Protein AF-A0A9W8B1N7-F1 (afdb_monomer)

Structure (mmCIF, N/CA/C/O backbone):
data_AF-A0A9W8B1N7-F1
#
_entry.id   AF-A0A9W8B1N7-F1
#
loop_
_atom_site.group_PDB
_atom_site.id
_atom_site.type_symbol
_atom_site.label_atom_id
_atom_site.label_alt_id
_atom_site.label_comp_id
_atom_site.label_asym_id
_atom_site.label_entity_id
_atom_site.label_seq_id
_atom_site.pdbx_PDB_ins_code
_atom_site.Cartn_x
_atom_site.Cartn_y
_atom_site.Cartn_z
_atom_site.occupancy
_atom_site.B_iso_or_equiv
_atom_site.auth_seq_id
_atom_site.auth_comp_id
_atom_site.auth_asym_id
_atom_site.auth_atom_id
_atom_site.pdbx_PDB_model_num
ATOM 1 N N . MET A 1 1 ? 26.914 -58.097 -14.574 1.00 41.47 1 MET A N 1
ATOM 2 C CA . MET A 1 1 ? 27.959 -57.962 -13.537 1.00 41.47 1 MET A CA 1
ATOM 3 C C . MET A 1 1 ? 27.310 -57.382 -12.290 1.00 41.47 1 MET A C 1
ATOM 5 O O . MET A 1 1 ? 26.637 -56.369 -12.394 1.00 41.47 1 MET A O 1
ATOM 9 N N . ARG A 1 2 ? 27.396 -58.111 -11.171 1.00 38.62 2 ARG A N 1
ATOM 10 C CA . ARG A 1 2 ? 26.801 -57.810 -9.857 1.00 38.62 2 ARG A CA 1
ATOM 11 C C . ARG A 1 2 ? 27.872 -57.211 -8.932 1.00 38.62 2 ARG A C 1
ATOM 13 O O . ARG A 1 2 ? 28.994 -57.695 -8.974 1.00 38.62 2 ARG A O 1
ATOM 20 N N . TYR A 1 3 ? 27.484 -56.282 -8.060 1.00 36.19 3 TYR A N 1
ATOM 21 C CA . TYR A 1 3 ? 28.142 -55.906 -6.790 1.00 36.19 3 TYR A CA 1
ATOM 22 C C . TYR A 1 3 ? 26.995 -55.398 -5.882 1.00 36.19 3 TYR A C 1
ATOM 24 O O . TYR A 1 3 ? 26.368 -54.410 -6.245 1.00 36.19 3 TYR A O 1
ATOM 32 N N . LEU A 1 4 ? 26.409 -56.141 -4.923 1.00 34.25 4 LEU A N 1
ATOM 33 C CA . LEU A 1 4 ? 26.870 -56.584 -3.582 1.00 34.25 4 LEU A CA 1
ATOM 34 C C . LEU A 1 4 ? 27.571 -55.462 -2.784 1.00 34.25 4 LEU A C 1
ATOM 36 O O . LEU A 1 4 ? 28.695 -55.110 -3.110 1.00 34.25 4 LEU A O 1
ATOM 40 N N . GLN A 1 5 ? 26.826 -54.704 -1.960 1.00 44.28 5 GLN A N 1
ATOM 41 C CA . GLN A 1 5 ? 26.650 -54.812 -0.485 1.00 44.28 5 GLN A CA 1
ATOM 42 C C . GLN A 1 5 ? 27.950 -54.777 0.349 1.00 44.28 5 GLN A C 1
ATOM 44 O O . GLN A 1 5 ? 28.787 -55.650 0.168 1.00 44.28 5 GLN A O 1
ATOM 49 N N . LEU A 1 6 ? 28.059 -53.859 1.330 1.00 33.78 6 LEU A N 1
ATOM 50 C CA . LEU A 1 6 ? 27.930 -54.133 2.784 1.00 33.78 6 LEU A CA 1
ATOM 51 C C . LEU A 1 6 ? 28.427 -52.961 3.689 1.00 33.78 6 LEU A C 1
ATOM 53 O O . LEU A 1 6 ? 29.556 -52.512 3.559 1.00 33.78 6 LEU A O 1
ATOM 57 N N . PHE A 1 7 ? 27.559 -52.589 4.648 1.00 32.94 7 PHE A N 1
ATOM 58 C CA . PHE A 1 7 ? 27.755 -52.249 6.079 1.00 32.94 7 PHE A CA 1
ATOM 59 C C . PHE A 1 7 ? 28.627 -51.076 6.572 1.00 32.94 7 PHE A C 1
ATOM 61 O O . PHE A 1 7 ? 29.786 -50.912 6.220 1.00 32.94 7 PHE A O 1
ATOM 68 N N . GLY A 1 8 ? 28.072 -50.377 7.574 1.00 31.91 8 GLY A N 1
ATOM 69 C CA . GLY A 1 8 ? 28.813 -49.515 8.495 1.00 31.91 8 GLY A CA 1
ATOM 70 C C . GLY A 1 8 ? 27.919 -48.723 9.454 1.00 31.91 8 GLY A C 1
ATOM 71 O O . GLY A 1 8 ? 27.890 -47.501 9.384 1.00 31.91 8 GLY A O 1
ATOM 72 N N . ALA A 1 9 ? 27.169 -49.403 10.327 1.00 37.09 9 ALA A N 1
ATOM 73 C CA . ALA A 1 9 ? 26.511 -48.774 11.474 1.00 37.09 9 ALA A CA 1
ATOM 74 C C . ALA A 1 9 ? 27.540 -48.532 12.592 1.00 37.09 9 ALA A C 1
ATOM 76 O O . ALA A 1 9 ? 28.241 -49.466 12.981 1.00 37.09 9 ALA A O 1
ATOM 77 N N . LEU A 1 10 ? 27.600 -47.312 13.136 1.00 38.91 10 LEU A N 1
ATOM 78 C CA . LEU A 1 10 ? 28.314 -47.014 14.378 1.00 38.91 10 LEU A CA 1
ATOM 79 C C . LEU A 1 10 ? 27.395 -46.256 15.343 1.00 38.91 10 LEU A C 1
ATOM 81 O O . LEU A 1 10 ? 26.806 -45.233 15.000 1.00 38.91 10 LEU A O 1
ATOM 85 N N . LEU A 1 11 ? 27.276 -46.810 16.548 1.00 33.72 11 LEU A N 1
ATOM 86 C CA . LEU A 1 11 ? 26.560 -46.274 17.700 1.00 33.72 11 LEU A CA 1
ATOM 87 C C . LEU A 1 11 ? 27.444 -45.286 18.488 1.00 33.72 11 LEU A C 1
ATOM 89 O O . LEU A 1 11 ? 28.612 -45.568 18.730 1.00 33.72 11 LEU A O 1
ATOM 93 N N . LEU A 1 12 ? 26.813 -44.162 18.858 1.00 35.31 12 LEU A N 1
ATOM 94 C CA . LEU A 1 12 ? 26.965 -43.205 19.982 1.00 35.31 12 LEU A CA 1
ATOM 95 C C . LEU A 1 12 ? 28.182 -43.293 20.940 1.00 35.31 12 LEU A C 1
ATOM 97 O O . LEU A 1 12 ? 28.604 -44.373 21.347 1.00 35.31 12 LEU A O 1
ATOM 101 N N . PRO A 1 13 ? 28.587 -42.130 21.498 1.00 43.59 13 PRO A N 1
ATOM 102 C CA . PRO A 1 13 ? 28.093 -41.834 22.849 1.00 43.59 13 PRO A CA 1
ATOM 103 C C . PRO A 1 13 ? 27.478 -40.434 23.012 1.00 43.59 13 PRO A C 1
ATOM 105 O O . PRO A 1 13 ? 27.886 -39.454 22.394 1.00 43.59 13 PRO A O 1
ATOM 108 N N . ALA A 1 14 ? 26.492 -40.369 23.907 1.00 43.94 14 ALA A N 1
ATOM 109 C CA . ALA A 1 14 ? 25.891 -39.152 24.430 1.00 43.94 14 ALA A CA 1
ATOM 110 C C . ALA A 1 14 ? 26.833 -38.445 25.418 1.00 43.94 14 ALA A C 1
ATOM 112 O O . ALA A 1 14 ? 27.352 -39.086 26.332 1.00 43.94 14 ALA A O 1
ATOM 113 N N . ILE A 1 15 ? 26.979 -37.120 25.292 1.00 39.44 15 ILE A N 1
ATOM 114 C CA . ILE A 1 15 ? 27.548 -36.246 26.329 1.00 39.44 15 ILE A CA 1
ATOM 115 C C . ILE A 1 15 ? 26.720 -34.951 26.417 1.00 39.44 15 ILE A C 1
ATOM 117 O O . ILE A 1 15 ? 26.756 -34.098 25.539 1.00 39.44 15 ILE A O 1
ATOM 121 N N . HIS A 1 16 ? 25.915 -34.898 27.479 1.00 32.97 16 HIS A N 1
ATOM 122 C CA . HIS A 1 16 ? 25.703 -33.814 28.444 1.00 32.97 16 HIS A CA 1
ATOM 123 C C . HIS A 1 16 ? 25.941 -32.335 28.062 1.00 32.97 16 HIS A C 1
ATOM 125 O O . HIS A 1 16 ? 27.065 -31.886 27.873 1.00 32.97 16 HIS A O 1
ATOM 131 N N . SER A 1 17 ? 24.832 -31.586 28.171 1.00 42.22 17 SER A N 1
ATOM 132 C CA . SER A 1 17 ? 24.647 -30.312 28.897 1.00 42.22 17 SER A CA 1
ATOM 133 C C . SER A 1 17 ? 25.603 -29.140 28.640 1.00 42.22 17 SER A C 1
ATOM 135 O O . SER A 1 17 ? 26.744 -29.135 29.092 1.00 42.22 17 SER A O 1
ATOM 137 N N . GLY A 1 18 ? 25.044 -28.053 28.099 1.00 34.56 18 GLY A N 1
ATOM 138 C CA . GLY A 1 18 ? 25.662 -26.730 28.134 1.00 34.56 18 GLY A CA 1
ATOM 139 C C . GLY A 1 18 ? 24.759 -25.639 27.561 1.00 34.56 18 GLY A C 1
ATOM 140 O O . GLY A 1 18 ? 24.723 -25.443 26.357 1.00 34.56 18 GLY A O 1
ATOM 141 N N . SER A 1 19 ? 24.057 -24.946 28.457 1.00 38.56 19 SER A N 1
ATOM 142 C CA . SER A 1 19 ? 23.576 -23.559 28.359 1.00 38.56 19 SER A CA 1
ATOM 143 C C . SER A 1 19 ? 22.769 -23.120 27.130 1.00 38.56 19 SER A C 1
ATOM 145 O O . SER A 1 19 ? 23.296 -22.743 26.087 1.00 38.56 19 SER A O 1
ATOM 147 N N . ALA A 1 20 ? 21.457 -23.004 27.351 1.00 40.97 20 ALA A N 1
ATOM 148 C CA . ALA A 1 20 ? 20.584 -22.128 26.587 1.00 40.97 20 ALA A CA 1
ATOM 149 C C . ALA A 1 20 ? 21.108 -20.682 26.645 1.00 40.97 20 ALA A C 1
ATOM 151 O O . ALA A 1 20 ? 21.085 -20.038 27.693 1.00 40.97 20 ALA A O 1
ATOM 152 N N . VAL A 1 21 ? 21.567 -20.168 25.506 1.00 39.66 21 VAL A N 1
ATOM 153 C CA . VAL A 1 21 ? 21.760 -18.734 25.298 1.00 39.66 21 VAL A CA 1
ATOM 154 C C . VAL A 1 21 ? 20.409 -18.172 24.868 1.00 39.66 21 VAL A C 1
ATOM 156 O O . VAL A 1 21 ? 20.031 -18.232 23.701 1.00 39.66 21 VAL A O 1
ATOM 159 N N . THR A 1 22 ? 19.653 -17.644 25.828 1.00 45.78 22 THR A N 1
ATOM 160 C CA . THR A 1 22 ? 18.532 -16.739 25.557 1.00 45.78 22 THR A CA 1
ATOM 161 C C . THR A 1 22 ? 19.094 -15.436 24.994 1.00 45.78 22 THR A C 1
ATOM 163 O O . THR A 1 22 ? 19.389 -14.499 25.736 1.00 45.78 22 THR A O 1
ATOM 166 N N . ALA A 1 23 ? 19.280 -15.381 23.676 1.00 38.84 23 ALA A N 1
ATOM 167 C CA . ALA A 1 23 ? 19.506 -14.130 22.973 1.00 38.84 23 ALA A CA 1
ATOM 168 C C . ALA A 1 23 ? 18.154 -13.422 22.834 1.00 38.84 23 ALA A C 1
ATOM 170 O O . ALA A 1 23 ? 17.318 -13.784 22.013 1.00 38.84 23 ALA A O 1
ATOM 171 N N . ASN A 1 24 ? 17.939 -12.442 23.704 1.00 45.78 24 ASN A N 1
ATOM 172 C CA . ASN A 1 24 ? 16.878 -11.454 23.618 1.00 45.78 24 ASN A CA 1
ATOM 173 C C . ASN A 1 24 ? 17.380 -10.306 22.724 1.00 45.78 24 ASN A C 1
ATOM 175 O O . ASN A 1 24 ? 18.213 -9.526 23.198 1.00 45.78 24 ASN A O 1
ATOM 179 N N . PRO A 1 25 ? 16.935 -10.152 21.462 1.00 44.34 25 PRO A N 1
ATOM 180 C CA . PRO A 1 25 ? 17.207 -8.934 20.725 1.00 44.34 25 PRO A CA 1
ATOM 181 C C . PRO A 1 25 ? 16.176 -7.891 21.159 1.00 44.34 25 PRO A C 1
ATOM 183 O O . PRO A 1 25 ? 15.186 -7.629 20.479 1.00 44.34 25 PRO A O 1
ATOM 186 N N . LYS A 1 26 ? 16.418 -7.269 22.317 1.00 41.88 26 LYS A N 1
ATOM 187 C CA . LYS A 1 26 ? 15.769 -6.009 22.675 1.00 41.88 26 LYS A CA 1
ATOM 188 C C . LYS A 1 26 ? 16.417 -4.915 21.826 1.00 41.88 26 LYS A C 1
ATOM 190 O O . LYS A 1 26 ? 17.324 -4.219 22.274 1.00 41.88 26 LYS A O 1
ATOM 195 N N . ALA A 1 27 ? 15.990 -4.822 20.568 1.00 41.41 27 ALA A N 1
ATOM 196 C CA . ALA A 1 27 ? 16.244 -3.653 19.745 1.00 41.41 27 ALA A CA 1
ATOM 197 C C . ALA A 1 27 ? 15.626 -2.441 20.454 1.00 41.41 27 ALA A C 1
ATOM 199 O O . ALA A 1 27 ? 14.484 -2.489 20.920 1.00 41.41 27 ALA A O 1
ATOM 200 N N . ALA A 1 28 ? 16.426 -1.391 20.601 1.00 39.81 28 ALA A N 1
ATOM 201 C CA . ALA A 1 28 ? 16.053 -0.154 21.259 1.00 39.81 28 ALA A CA 1
ATOM 202 C C . ALA A 1 28 ? 14.839 0.469 20.551 1.00 39.81 28 ALA A C 1
ATOM 204 O O . ALA A 1 28 ? 14.961 1.049 19.476 1.00 39.81 28 ALA A O 1
ATOM 205 N N . ARG A 1 29 ? 13.656 0.320 21.157 1.00 46.44 29 ARG A N 1
ATOM 206 C CA . ARG A 1 29 ? 12.450 1.054 20.778 1.00 46.44 29 ARG A CA 1
ATOM 207 C C . ARG A 1 29 ? 12.576 2.476 21.301 1.00 46.44 29 ARG A C 1
ATOM 209 O O . ARG A 1 29 ? 12.681 2.696 22.508 1.00 46.44 29 ARG A O 1
ATOM 216 N N . ASN A 1 30 ? 12.545 3.435 20.389 1.00 45.50 30 ASN A N 1
ATOM 217 C CA . ASN A 1 30 ? 12.414 4.838 20.730 1.00 45.50 30 ASN A CA 1
ATOM 218 C C . ASN A 1 30 ? 11.019 5.078 21.338 1.00 45.50 30 ASN A C 1
ATOM 220 O O . ASN A 1 30 ? 10.013 5.031 20.642 1.00 45.50 30 ASN A O 1
ATOM 224 N N . GLY A 1 31 ? 10.969 5.329 22.648 1.00 41.00 31 GLY A N 1
ATOM 225 C CA . GLY A 1 31 ? 10.110 6.373 23.212 1.00 41.00 31 GLY A CA 1
ATOM 226 C C . GLY A 1 31 ? 8.606 6.140 23.396 1.00 41.00 31 GLY A C 1
ATOM 227 O O . GLY A 1 31 ? 7.909 7.136 23.556 1.00 41.00 31 GLY A O 1
ATOM 228 N N . PHE A 1 32 ? 8.090 4.908 23.452 1.00 48.34 32 PHE A N 1
ATOM 229 C CA . PHE A 1 32 ? 6.737 4.667 23.984 1.00 48.34 32 PHE A CA 1
ATOM 230 C C . PHE A 1 32 ? 6.819 3.810 25.255 1.00 48.34 32 PHE A C 1
ATOM 232 O O . PHE A 1 32 ? 7.490 2.776 25.228 1.00 48.34 32 PHE A O 1
ATOM 239 N N . PRO A 1 33 ? 6.216 4.224 26.386 1.00 48.53 33 PRO A N 1
ATOM 240 C CA . PRO A 1 33 ? 6.266 3.436 27.611 1.00 48.53 33 PRO A CA 1
ATOM 241 C C . PRO A 1 33 ? 5.619 2.061 27.383 1.00 48.53 33 PRO A C 1
ATOM 243 O O . PRO A 1 33 ? 4.495 1.957 26.907 1.00 48.53 33 PRO A O 1
ATOM 246 N N . ASP A 1 34 ? 6.334 0.992 27.746 1.00 50.94 34 ASP A N 1
ATOM 247 C CA . ASP A 1 34 ? 5.831 -0.390 27.776 1.00 50.94 34 ASP A CA 1
ATOM 248 C C . ASP A 1 34 ? 4.901 -0.610 28.995 1.00 50.94 34 ASP A C 1
ATOM 250 O O . ASP A 1 34 ? 5.027 -1.588 29.735 1.00 50.94 34 ASP A O 1
ATOM 254 N N . ASN A 1 35 ? 3.978 0.313 29.277 1.00 49.47 35 ASN A N 1
ATOM 255 C CA . ASN A 1 35 ? 2.974 0.105 30.314 1.00 49.47 35 ASN A CA 1
ATOM 256 C C . ASN A 1 35 ? 1.872 -0.807 29.760 1.00 49.47 35 ASN A C 1
ATOM 258 O O . ASN A 1 35 ? 0.926 -0.365 29.121 1.00 49.47 35 ASN A O 1
ATOM 262 N N . ALA A 1 36 ? 2.006 -2.105 30.045 1.00 50.22 36 ALA A N 1
ATOM 263 C CA . ALA A 1 36 ? 1.094 -3.204 29.709 1.00 50.22 36 ALA A CA 1
ATOM 264 C C . ALA A 1 36 ? -0.325 -3.099 30.317 1.00 50.22 36 ALA A C 1
ATOM 266 O O . ALA A 1 36 ? -1.020 -4.103 30.450 1.00 50.22 36 ALA A O 1
ATOM 267 N N . ASN A 1 37 ? -0.771 -1.899 30.682 1.00 52.81 37 ASN A N 1
ATOM 268 C CA . ASN A 1 37 ? -2.148 -1.628 31.052 1.00 52.81 37 ASN A CA 1
ATOM 269 C C . ASN A 1 37 ? -2.829 -1.056 29.803 1.00 52.81 37 ASN A C 1
ATOM 271 O O . ASN A 1 37 ? -2.821 0.155 29.593 1.00 52.81 37 ASN A O 1
ATOM 275 N N . SER A 1 38 ? -3.306 -1.943 28.922 1.00 55.38 38 SER A N 1
ATOM 276 C CA . SER A 1 38 ? -3.922 -1.587 27.639 1.00 55.38 38 SER A CA 1
ATOM 277 C C . SER A 1 38 ? -5.292 -0.947 27.861 1.00 55.38 38 SER A C 1
ATOM 279 O O . SER A 1 38 ? -6.338 -1.553 27.641 1.00 55.38 38 SER A O 1
ATOM 281 N N . THR A 1 39 ? -5.302 0.287 28.344 1.00 73.88 39 THR A N 1
ATOM 282 C CA . THR A 1 39 ? -6.473 1.137 28.184 1.00 73.88 39 THR A CA 1
ATOM 283 C C . THR A 1 39 ? -6.652 1.375 26.697 1.00 73.88 39 THR A C 1
ATOM 285 O O . THR A 1 39 ? -5.727 1.829 26.025 1.00 73.88 39 THR A O 1
ATOM 288 N N . GLU A 1 40 ? -7.822 1.012 26.192 1.00 77.81 40 GLU A N 1
ATOM 289 C CA . GLU A 1 40 ? -8.285 1.389 24.867 1.00 77.81 40 GLU A CA 1
ATOM 290 C C . GLU A 1 40 ? -8.101 2.901 24.689 1.00 77.81 40 GLU A C 1
ATOM 292 O O . GLU A 1 40 ? -8.502 3.694 25.547 1.00 77.81 40 GLU A O 1
ATOM 297 N N . VAL A 1 41 ? -7.412 3.298 23.619 1.00 87.12 41 VAL A N 1
ATOM 298 C CA . VAL A 1 41 ? -7.146 4.709 23.320 1.00 87.12 41 VAL A CA 1
ATOM 299 C C . VAL A 1 41 ? -7.850 5.045 22.023 1.00 87.12 41 VAL A C 1
ATOM 301 O O . VAL A 1 41 ? -7.484 4.548 20.961 1.00 87.12 41 VAL A O 1
ATOM 304 N N . THR A 1 42 ? -8.846 5.917 22.100 1.00 88.50 42 THR A N 1
ATOM 305 C CA . THR A 1 42 ? -9.479 6.481 20.912 1.00 88.50 42 THR A CA 1
ATOM 306 C C . THR A 1 42 ? -8.612 7.609 20.357 1.00 88.50 42 THR A C 1
ATOM 308 O O . THR A 1 42 ? -8.344 8.590 21.052 1.00 88.50 42 THR A O 1
ATOM 311 N N . VAL A 1 43 ? -8.203 7.496 19.095 1.00 85.94 43 VAL A N 1
ATOM 312 C CA . VAL A 1 43 ? -7.544 8.571 18.345 1.00 85.94 43 VAL A CA 1
ATOM 313 C C . VAL A 1 43 ? -8.592 9.262 17.470 1.00 85.94 43 VAL A C 1
ATOM 315 O O . VAL A 1 43 ? -9.061 8.663 16.496 1.00 85.94 43 VAL A O 1
ATOM 318 N N . PRO A 1 44 ? -9.007 10.496 17.807 1.00 82.06 44 PRO A N 1
ATOM 319 C CA . PRO A 1 44 ? -9.982 11.230 17.013 1.00 82.06 44 PRO A CA 1
ATOM 320 C C . PRO A 1 44 ? -9.337 11.842 15.761 1.00 82.06 44 PRO A C 1
ATOM 322 O O . PRO A 1 44 ? -8.176 12.242 15.792 1.00 82.06 44 PRO A O 1
ATOM 325 N N . SER A 1 45 ? -10.137 12.028 14.704 1.00 88.38 45 SER A N 1
ATOM 326 C CA . SER A 1 45 ? -9.813 12.922 13.575 1.00 88.38 45 SER A CA 1
ATOM 327 C C . SER A 1 45 ? -8.569 12.505 12.766 1.00 88.38 45 SER A C 1
ATOM 329 O O . SER A 1 45 ? -7.651 13.293 12.535 1.00 88.38 45 SER A O 1
ATOM 331 N N . LEU A 1 46 ? -8.545 11.250 12.315 1.00 93.69 46 LEU A N 1
ATOM 332 C CA . LEU A 1 46 ? -7.564 10.754 11.347 1.00 93.69 46 LEU A CA 1
ATOM 333 C C . LEU A 1 46 ? -8.058 10.982 9.915 1.00 93.69 46 LEU A C 1
ATOM 335 O O . LEU A 1 46 ? -9.237 10.804 9.636 1.00 93.69 46 LEU A O 1
ATOM 339 N N . THR A 1 47 ? -7.168 11.306 8.987 1.00 93.31 47 THR A N 1
ATOM 340 C CA . THR A 1 47 ? -7.456 11.296 7.549 1.00 93.31 47 THR A CA 1
ATOM 341 C C . THR A 1 47 ? -7.172 9.902 7.007 1.00 93.31 47 THR A C 1
ATOM 343 O O . THR A 1 47 ? -6.041 9.428 7.118 1.00 93.31 47 THR A O 1
ATOM 346 N N . LEU A 1 48 ? -8.175 9.248 6.414 1.00 93.50 48 LEU A N 1
ATOM 347 C CA . LEU A 1 48 ? -7.968 7.976 5.723 1.00 93.50 48 LEU A CA 1
ATOM 348 C C . LEU A 1 48 ? -7.375 8.225 4.330 1.00 93.50 48 LEU A C 1
ATOM 350 O O . LEU A 1 48 ? -7.980 8.895 3.497 1.00 93.50 48 LEU A O 1
ATOM 354 N N . GLY A 1 49 ? -6.190 7.676 4.096 1.00 93.44 49 GLY A N 1
ATOM 355 C CA . GLY A 1 49 ? -5.568 7.529 2.788 1.00 93.44 49 GLY A CA 1
ATOM 356 C C . GLY A 1 49 ? -5.409 6.056 2.420 1.00 93.44 49 GLY A C 1
ATOM 357 O O . GLY A 1 49 ? -5.764 5.157 3.186 1.00 93.44 49 GLY A O 1
ATOM 358 N N . TYR A 1 50 ? -4.831 5.807 1.248 1.00 93.56 50 TYR A N 1
ATOM 359 C CA . TYR A 1 50 ? -4.679 4.462 0.703 1.00 93.56 50 TYR A CA 1
ATOM 360 C C . TYR A 1 50 ? -3.288 4.266 0.108 1.00 93.56 50 TYR A C 1
ATOM 362 O O . TYR A 1 50 ? -2.666 5.211 -0.371 1.00 93.56 50 TYR A O 1
ATOM 370 N N . THR A 1 51 ? -2.823 3.022 0.128 1.00 94.56 51 THR A N 1
ATOM 371 C CA . THR A 1 51 ? -1.621 2.555 -0.571 1.00 94.56 51 THR A CA 1
ATOM 372 C C . THR A 1 51 ? -1.965 1.288 -1.351 1.00 94.56 51 THR A C 1
ATOM 374 O O . THR A 1 51 ? -2.856 0.524 -0.971 1.00 94.56 51 THR A O 1
ATOM 377 N N . TRP A 1 52 ? -1.290 1.069 -2.476 1.00 95.88 52 TRP A N 1
ATOM 378 C CA . TRP A 1 52 ? -1.527 -0.063 -3.365 1.00 95.88 52 TRP A CA 1
ATOM 379 C C . TRP A 1 52 ? -0.238 -0.476 -4.074 1.00 95.88 52 TRP A C 1
ATOM 381 O O . TRP A 1 52 ? 0.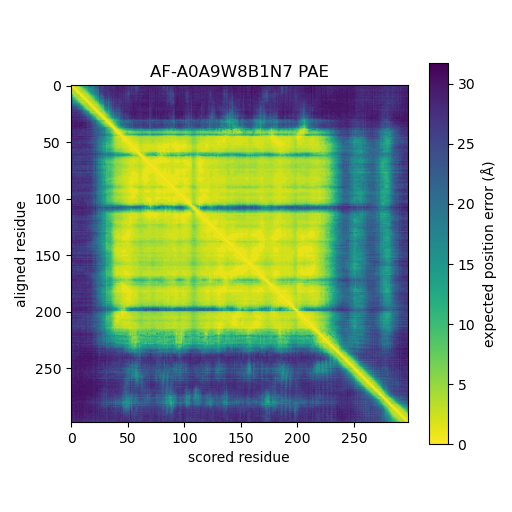773 0.225 -4.057 1.00 95.88 52 TRP A O 1
ATOM 391 N N . THR A 1 53 ? -0.270 -1.641 -4.709 1.00 96.56 53 THR A N 1
ATOM 392 C CA . THR A 1 53 ? 0.796 -2.099 -5.593 1.00 96.56 53 THR A CA 1
ATOM 393 C C . THR A 1 53 ? 0.517 -1.638 -7.016 1.00 96.56 53 THR A C 1
ATOM 395 O O . THR A 1 53 ? -0.548 -1.903 -7.573 1.00 96.56 53 THR A O 1
ATOM 398 N N . VAL A 1 54 ? 1.491 -0.957 -7.609 1.00 96.56 54 VAL A N 1
ATOM 399 C CA . VAL A 1 54 ? 1.468 -0.536 -9.013 1.00 96.56 54 VAL A CA 1
ATOM 400 C C . VAL A 1 54 ? 1.909 -1.696 -9.900 1.00 96.56 54 VAL A C 1
ATOM 402 O O . VAL A 1 54 ? 2.882 -2.371 -9.587 1.00 96.56 54 VAL A O 1
ATOM 405 N N . ILE A 1 55 ? 1.211 -1.960 -11.003 1.00 95.75 55 ILE A N 1
ATOM 406 C CA . ILE A 1 55 ? 1.465 -3.137 -11.849 1.00 95.75 55 ILE A CA 1
ATOM 407 C C . ILE A 1 55 ? 2.143 -2.690 -13.143 1.00 95.75 55 ILE A C 1
ATOM 409 O O . ILE A 1 55 ? 1.586 -1.889 -13.888 1.00 95.75 55 ILE A O 1
ATOM 413 N N . GLN A 1 56 ? 3.345 -3.208 -13.416 1.00 95.50 56 GLN A N 1
ATOM 414 C CA . GLN A 1 56 ? 4.164 -2.782 -14.556 1.00 95.50 56 GLN A CA 1
ATOM 415 C C . GLN A 1 56 ? 3.479 -3.037 -15.903 1.00 95.50 56 GLN A C 1
ATOM 417 O O . GLN A 1 56 ? 3.606 -2.211 -16.807 1.00 95.50 56 GLN A O 1
ATOM 422 N N . ALA A 1 57 ? 2.728 -4.133 -16.020 1.00 93.56 57 ALA A N 1
ATOM 423 C CA . ALA A 1 57 ? 2.045 -4.522 -17.251 1.00 93.56 57 ALA A CA 1
ATOM 424 C C . ALA A 1 57 ? 1.019 -3.486 -17.748 1.00 93.56 57 ALA A C 1
ATOM 426 O O . ALA A 1 57 ? 0.679 -3.493 -18.923 1.00 93.56 57 ALA A O 1
ATOM 427 N N . PHE A 1 58 ? 0.558 -2.565 -16.896 1.00 92.81 58 PHE A N 1
ATOM 428 C CA . PHE A 1 58 ? -0.400 -1.521 -17.283 1.00 92.81 58 PHE A CA 1
ATOM 429 C C . PHE A 1 58 ? 0.254 -0.271 -17.886 1.00 92.81 58 PHE A C 1
ATOM 431 O O . PHE A 1 58 ? -0.428 0.704 -18.189 1.00 92.81 58 PHE A O 1
ATOM 438 N N . TYR A 1 59 ? 1.577 -0.265 -18.064 1.00 93.31 59 TYR A N 1
ATOM 439 C CA . TYR A 1 59 ? 2.300 0.884 -18.598 1.00 93.31 59 TYR A CA 1
ATOM 440 C C . TYR A 1 59 ? 2.797 0.627 -20.016 1.00 93.31 59 TYR A C 1
ATOM 442 O O . TYR A 1 59 ? 3.510 -0.342 -20.278 1.00 93.31 59 TYR A O 1
ATOM 450 N N . ALA A 1 60 ? 2.494 1.564 -20.917 1.00 88.88 60 ALA A N 1
ATOM 451 C CA . ALA A 1 60 ? 2.859 1.466 -22.323 1.00 88.88 60 ALA A CA 1
ATOM 452 C C . ALA A 1 60 ? 4.380 1.271 -22.520 1.00 88.88 60 ALA A C 1
ATOM 454 O O . ALA A 1 60 ? 5.193 2.021 -21.963 1.00 88.88 60 ALA A O 1
ATOM 455 N N . PRO A 1 61 ? 4.807 0.318 -23.368 1.00 81.62 61 PRO A N 1
ATOM 456 C CA . PRO A 1 61 ? 6.218 -0.018 -23.524 1.00 81.62 61 PRO A CA 1
ATOM 457 C C . PRO A 1 61 ? 7.043 1.093 -24.191 1.00 81.62 61 PRO A C 1
ATOM 459 O O . PRO A 1 61 ? 8.258 1.106 -24.010 1.00 81.62 61 PRO A O 1
ATOM 462 N N . ASN A 1 62 ? 6.411 2.041 -24.887 1.00 82.38 62 ASN A N 1
ATOM 463 C CA . ASN A 1 62 ? 7.081 3.067 -25.696 1.00 82.38 62 ASN A CA 1
ATOM 464 C C . ASN A 1 62 ? 7.378 4.383 -24.951 1.00 82.38 62 ASN A C 1
ATOM 466 O O . ASN A 1 62 ? 7.707 5.381 -25.586 1.00 82.38 62 ASN A O 1
ATOM 470 N N . SER A 1 63 ? 7.249 4.415 -23.623 1.00 88.00 63 SER A N 1
ATOM 471 C CA . SER A 1 63 ? 7.605 5.592 -22.823 1.00 88.00 63 SER A CA 1
ATOM 472 C C . SER A 1 63 ? 9.087 5.607 -22.429 1.00 88.00 63 SER A C 1
ATOM 474 O O . SER A 1 63 ? 9.766 4.574 -22.474 1.00 88.00 63 SER A O 1
ATOM 476 N N . ASP A 1 64 ? 9.546 6.749 -21.907 1.00 93.31 64 ASP A N 1
ATOM 477 C CA . ASP A 1 64 ? 10.854 6.879 -21.261 1.00 93.31 64 ASP A CA 1
ATOM 478 C C . ASP A 1 64 ? 11.088 5.774 -20.229 1.00 93.31 64 ASP A C 1
ATOM 480 O O . ASP A 1 64 ? 10.167 5.356 -19.511 1.00 93.31 64 ASP A O 1
ATOM 484 N N . LYS A 1 65 ? 12.334 5.296 -20.175 1.00 95.88 65 LYS A N 1
ATOM 485 C CA . LYS A 1 65 ? 12.748 4.165 -19.346 1.00 95.88 65 LYS A CA 1
ATOM 486 C C . LYS A 1 65 ? 13.720 4.589 -18.258 1.00 95.88 65 LYS A C 1
ATOM 488 O O . LYS A 1 65 ? 14.604 5.413 -18.476 1.00 95.88 65 LYS A O 1
ATOM 493 N N . VAL A 1 66 ? 13.601 3.936 -17.113 1.00 96.31 66 VAL A N 1
ATOM 494 C CA . VAL A 1 66 ? 14.442 4.126 -15.929 1.00 96.31 66 VAL A CA 1
ATOM 495 C C . VAL A 1 66 ? 14.940 2.775 -15.426 1.00 96.31 66 VAL A C 1
ATOM 497 O O . VAL A 1 66 ? 14.329 1.732 -15.674 1.00 96.31 66 VAL A O 1
ATOM 500 N N . LYS A 1 67 ? 16.096 2.778 -14.757 1.00 97.00 67 LYS A N 1
ATOM 501 C CA . LYS A 1 67 ? 16.739 1.566 -14.234 1.00 97.00 67 LYS A CA 1
ATOM 502 C C . LYS A 1 67 ? 16.498 1.472 -12.737 1.00 97.00 67 LYS A C 1
ATOM 504 O O . LYS A 1 67 ? 17.042 2.279 -11.989 1.00 97.00 67 LYS A O 1
ATOM 509 N N . LEU A 1 68 ? 15.775 0.443 -12.311 1.00 97.25 68 LEU A N 1
ATOM 510 C CA . LEU A 1 68 ? 15.648 0.108 -10.899 1.00 97.25 68 LEU A CA 1
ATOM 511 C C . LEU A 1 68 ? 16.918 -0.613 -10.452 1.00 97.25 68 LEU A C 1
ATOM 513 O O . LEU A 1 68 ? 17.334 -1.589 -11.083 1.00 97.25 68 LEU A O 1
ATOM 517 N N . ARG A 1 69 ? 17.547 -0.135 -9.378 1.00 96.62 69 ARG A N 1
ATOM 518 C CA . ARG A 1 69 ? 18.778 -0.716 -8.831 1.00 96.62 69 ARG A CA 1
ATOM 519 C C . ARG A 1 69 ? 18.652 -1.026 -7.353 1.00 96.62 69 ARG A C 1
ATOM 521 O O . ARG A 1 69 ? 17.940 -0.330 -6.633 1.00 96.62 69 ARG A O 1
ATOM 528 N N . ASP A 1 70 ? 19.369 -2.045 -6.905 1.00 96.12 70 ASP A N 1
ATOM 529 C CA . ASP A 1 70 ? 19.471 -2.374 -5.486 1.00 96.12 70 ASP A CA 1
ATOM 530 C C . ASP A 1 70 ? 20.519 -1.505 -4.763 1.00 96.12 70 ASP A C 1
ATOM 532 O O . ASP A 1 70 ? 21.251 -0.732 -5.385 1.00 96.12 70 ASP A O 1
ATOM 536 N N . CYS A 1 71 ? 20.652 -1.656 -3.441 1.00 93.38 71 CYS A N 1
ATOM 537 C CA . CYS A 1 71 ? 21.639 -0.903 -2.652 1.00 93.38 71 CYS A CA 1
ATOM 538 C C . CYS A 1 71 ? 23.113 -1.152 -3.029 1.00 93.38 71 CYS A C 1
ATOM 540 O O . CYS A 1 71 ? 23.993 -0.419 -2.564 1.00 93.38 71 CYS A O 1
ATOM 542 N N . LYS A 1 72 ? 23.413 -2.180 -3.829 1.00 93.12 72 LYS A N 1
ATOM 543 C CA . LYS A 1 72 ? 24.755 -2.447 -4.364 1.00 93.12 72 LYS A CA 1
ATOM 544 C C . LYS A 1 72 ? 24.978 -1.746 -5.706 1.00 93.12 72 LYS A C 1
ATOM 546 O O . LYS A 1 72 ? 26.124 -1.615 -6.131 1.00 93.12 72 LYS A O 1
ATOM 551 N N . GLY A 1 73 ? 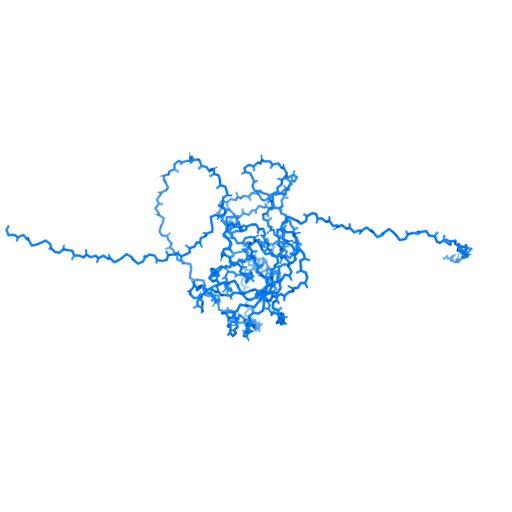23.914 -1.226 -6.315 1.00 92.44 73 GLY A N 1
ATOM 552 C CA . GLY A 1 73 ? 23.906 -0.646 -7.652 1.00 92.44 73 GLY A CA 1
ATOM 553 C C . GLY A 1 73 ? 23.604 -1.674 -8.744 1.00 92.44 73 GLY A C 1
ATOM 554 O O . GLY A 1 73 ? 23.626 -1.314 -9.928 1.00 92.44 73 GLY A O 1
ATOM 555 N N . ASP A 1 74 ? 23.302 -2.918 -8.371 1.00 95.56 74 ASP A N 1
ATOM 556 C CA . ASP A 1 74 ? 22.979 -3.988 -9.306 1.00 95.56 74 ASP A CA 1
ATOM 557 C C . ASP A 1 74 ? 21.625 -3.696 -9.961 1.00 95.56 74 ASP A C 1
ATOM 559 O O . ASP A 1 74 ? 20.697 -3.188 -9.328 1.00 95.56 74 ASP A O 1
ATOM 563 N N . LEU A 1 75 ? 21.527 -3.948 -11.268 1.00 97.25 75 LEU A N 1
ATOM 564 C CA . LEU A 1 75 ? 20.290 -3.733 -12.017 1.00 97.25 75 LEU A CA 1
ATOM 565 C C . LEU A 1 75 ? 19.259 -4.792 -11.610 1.00 97.25 75 LEU A C 1
ATOM 567 O O . LEU A 1 75 ? 19.522 -5.980 -11.764 1.00 97.25 75 LEU A O 1
ATOM 571 N N . ILE A 1 76 ? 18.085 -4.348 -11.163 1.00 97.81 76 ILE A N 1
ATOM 572 C CA . ILE A 1 76 ? 16.924 -5.210 -10.911 1.00 97.81 76 ILE A CA 1
ATOM 573 C C . ILE A 1 76 ? 16.107 -5.338 -12.196 1.00 97.81 76 ILE A C 1
ATOM 575 O O . ILE A 1 76 ? 15.900 -6.432 -12.703 1.00 97.81 76 ILE A O 1
ATOM 579 N N . SER A 1 77 ? 15.658 -4.204 -12.741 1.00 97.69 77 SER A N 1
ATOM 580 C CA . SER A 1 77 ? 14.815 -4.165 -13.938 1.00 97.69 77 SER A CA 1
ATOM 581 C C . SER A 1 77 ? 14.906 -2.809 -14.640 1.00 97.69 77 SER A C 1
ATOM 583 O O . SER A 1 77 ? 15.362 -1.815 -14.067 1.00 97.69 77 SER A O 1
ATOM 585 N N . THR A 1 78 ? 14.480 -2.770 -15.902 1.00 97.06 78 THR A N 1
ATOM 586 C CA . THR A 1 78 ? 14.261 -1.531 -16.657 1.00 97.06 78 THR A CA 1
ATOM 587 C C . THR A 1 78 ? 12.763 -1.354 -16.856 1.00 97.06 78 THR A C 1
ATOM 589 O O . THR A 1 78 ? 12.107 -2.199 -17.461 1.00 97.06 78 THR A O 1
ATOM 592 N N . VAL A 1 79 ? 12.227 -0.252 -16.344 1.00 96.88 79 VAL A N 1
ATOM 593 C CA . VAL A 1 79 ? 10.784 0.020 -16.283 1.00 96.88 79 VAL A CA 1
ATOM 594 C C . VAL A 1 79 ? 10.474 1.371 -16.916 1.00 96.88 79 VAL A C 1
ATOM 596 O O . VAL A 1 79 ? 11.386 2.112 -17.281 1.00 96.88 79 VAL A O 1
ATOM 599 N N . THR A 1 80 ? 9.197 1.698 -17.087 1.00 97.12 80 THR A N 1
ATOM 600 C CA . THR A 1 80 ? 8.794 3.034 -17.537 1.00 97.12 80 THR A CA 1
ATOM 601 C C . THR A 1 80 ? 9.007 4.063 -16.425 1.00 97.12 80 THR A C 1
ATOM 603 O O . THR A 1 80 ? 8.834 3.756 -15.246 1.00 97.12 80 THR A O 1
ATOM 606 N N . ALA A 1 81 ? 9.357 5.298 -16.785 1.00 95.75 81 ALA A N 1
ATOM 607 C CA . ALA A 1 81 ? 9.493 6.393 -15.822 1.00 95.75 81 ALA A CA 1
ATOM 608 C C . ALA A 1 81 ? 8.183 6.640 -15.052 1.00 95.75 81 ALA A C 1
ATOM 610 O O . ALA A 1 81 ? 8.195 6.906 -13.852 1.00 95.75 81 ALA A O 1
ATOM 611 N N . GLN A 1 82 ? 7.043 6.496 -15.734 1.00 96.12 82 GLN A N 1
ATOM 612 C CA . GLN A 1 82 ? 5.729 6.652 -15.118 1.00 96.12 82 GLN A CA 1
ATOM 613 C C . GLN A 1 82 ? 5.419 5.519 -14.122 1.00 96.12 82 GLN A C 1
ATOM 615 O O . GLN A 1 82 ? 4.938 5.813 -13.032 1.00 96.12 82 GLN A O 1
ATOM 620 N N . PHE A 1 83 ? 5.774 4.262 -14.425 1.00 96.81 83 PHE A N 1
ATOM 621 C CA . PHE A 1 83 ? 5.667 3.164 -13.456 1.00 96.81 83 PHE A CA 1
ATOM 622 C C . PHE A 1 83 ? 6.505 3.439 -12.205 1.00 96.81 83 PHE A C 1
ATOM 624 O O . PHE A 1 83 ? 6.014 3.256 -11.098 1.00 96.81 83 PHE A O 1
ATOM 631 N N . GLU A 1 84 ? 7.755 3.896 -12.355 1.00 96.56 84 GLU A N 1
ATOM 632 C CA . GLU A 1 84 ? 8.604 4.218 -11.201 1.00 96.56 84 GLU A CA 1
ATOM 633 C C . GLU A 1 84 ? 7.997 5.343 -10.356 1.00 96.56 84 GLU A C 1
ATOM 635 O O . GLU A 1 84 ? 7.913 5.222 -9.134 1.00 96.56 84 GLU A O 1
ATOM 640 N N . LYS A 1 85 ? 7.522 6.413 -11.002 1.00 95.19 85 LYS A N 1
ATOM 641 C CA . LYS A 1 85 ? 6.863 7.539 -10.335 1.00 95.19 85 LYS A CA 1
ATOM 642 C C . LYS A 1 85 ? 5.634 7.095 -9.544 1.00 95.19 85 LYS A C 1
ATOM 644 O O . LYS A 1 85 ? 5.499 7.454 -8.375 1.00 95.19 85 LYS A O 1
ATOM 649 N N . ASP A 1 86 ? 4.761 6.306 -10.159 1.00 95.00 86 ASP A N 1
ATOM 650 C CA . ASP A 1 86 ? 3.547 5.832 -9.503 1.00 95.00 86 ASP A CA 1
ATOM 651 C C . ASP A 1 86 ? 3.870 4.800 -8.426 1.00 95.00 86 ASP A C 1
ATOM 653 O O . ASP A 1 86 ? 3.238 4.806 -7.379 1.00 95.00 86 ASP A O 1
ATOM 657 N N . MET A 1 87 ? 4.885 3.953 -8.614 1.00 95.50 87 MET A N 1
ATOM 658 C CA . MET A 1 87 ? 5.373 3.029 -7.587 1.00 95.50 87 MET A CA 1
ATOM 659 C C . MET A 1 87 ? 5.917 3.779 -6.365 1.00 95.50 87 MET A C 1
ATOM 661 O O . MET A 1 87 ? 5.682 3.349 -5.238 1.00 95.50 87 MET A O 1
ATOM 665 N N . LEU A 1 88 ? 6.632 4.892 -6.559 1.00 92.31 88 LEU A N 1
ATOM 666 C CA . LEU A 1 88 ? 7.099 5.742 -5.458 1.00 92.31 88 LEU A CA 1
ATOM 667 C C . LEU A 1 88 ? 5.924 6.357 -4.686 1.00 92.31 88 LEU A C 1
ATOM 669 O O . LEU A 1 88 ? 6.008 6.486 -3.467 1.00 92.31 88 LEU A O 1
ATOM 673 N N . ALA A 1 89 ? 4.830 6.687 -5.378 1.00 89.19 89 ALA A N 1
ATOM 674 C CA . ALA A 1 89 ? 3.596 7.154 -4.753 1.00 89.19 89 ALA A CA 1
ATOM 675 C C . ALA A 1 89 ? 2.779 6.015 -4.116 1.00 89.19 89 ALA A C 1
ATOM 677 O O . ALA A 1 89 ? 2.185 6.208 -3.069 1.00 89.19 89 ALA A O 1
ATOM 678 N N . GLY A 1 90 ? 2.739 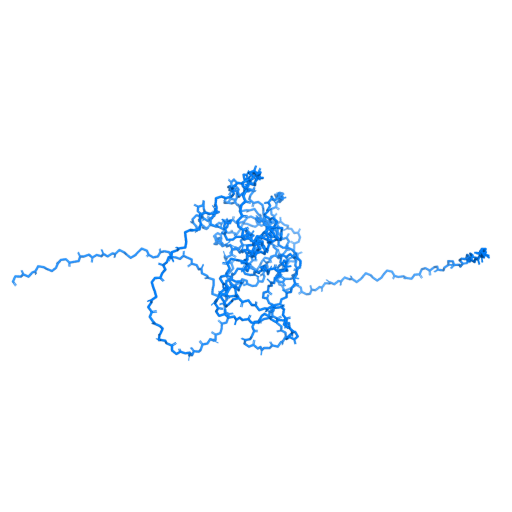4.825 -4.715 1.00 87.19 90 GLY A N 1
ATOM 679 C CA . GLY A 1 90 ? 1.972 3.678 -4.225 1.00 87.19 90 GLY A CA 1
ATOM 680 C C . GLY A 1 90 ? 2.680 2.910 -3.109 1.00 87.19 90 GLY A C 1
ATOM 681 O O . GLY A 1 90 ? 2.026 2.263 -2.301 1.00 87.19 90 GLY A O 1
ATOM 682 N N . GLY A 1 91 ? 4.009 2.995 -3.033 1.00 89.25 91 GLY A N 1
ATOM 683 C CA . GLY A 1 91 ? 4.862 2.324 -2.049 1.00 89.25 91 GLY A CA 1
ATOM 684 C C . GLY A 1 91 ? 5.384 0.951 -2.491 1.00 89.25 91 GLY A C 1
ATOM 685 O O . GLY A 1 91 ? 6.383 0.474 -1.954 1.00 89.25 91 GLY A O 1
ATOM 686 N N . SER A 1 92 ? 4.766 0.317 -3.492 1.00 95.06 92 SER A N 1
ATOM 687 C CA . SER A 1 92 ? 5.235 -0.954 -4.058 1.00 95.06 92 SER A CA 1
ATOM 688 C C . SER A 1 92 ? 4.864 -1.098 -5.531 1.00 95.06 92 SER A C 1
ATOM 690 O O . SER A 1 92 ? 3.882 -0.525 -6.001 1.00 95.06 92 SER A 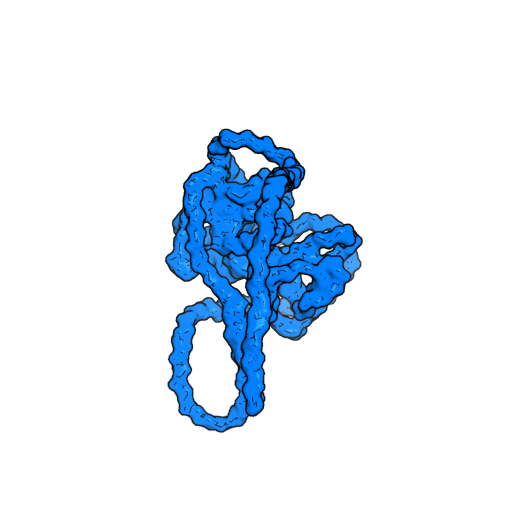O 1
ATOM 692 N N . GLY A 1 93 ? 5.655 -1.881 -6.257 1.00 96.94 93 GLY A N 1
ATOM 693 C CA . GLY A 1 93 ? 5.453 -2.212 -7.659 1.00 96.94 93 GLY A CA 1
ATOM 694 C C . GLY A 1 93 ? 5.523 -3.720 -7.878 1.00 96.94 93 GLY A C 1
ATOM 695 O O . GLY A 1 93 ? 6.241 -4.420 -7.168 1.00 96.94 93 GLY A O 1
ATOM 696 N N . LEU A 1 94 ? 4.780 -4.225 -8.855 1.00 97.44 94 LEU A N 1
ATOM 697 C CA . LEU A 1 94 ? 4.829 -5.603 -9.325 1.00 97.44 94 LEU A CA 1
ATOM 698 C C . LEU A 1 94 ? 5.370 -5.608 -10.752 1.00 97.44 94 LEU A C 1
ATOM 700 O O . LEU A 1 94 ? 4.756 -5.036 -11.655 1.00 97.44 94 LEU A O 1
ATOM 704 N N . LEU A 1 95 ? 6.534 -6.224 -10.926 1.00 97.19 95 LEU A N 1
ATOM 705 C CA . LEU A 1 95 ? 7.225 -6.330 -12.203 1.00 97.19 95 LEU A CA 1
ATOM 706 C C . LEU A 1 95 ? 6.595 -7.407 -13.097 1.00 97.19 95 LEU A C 1
ATOM 708 O O . LEU A 1 95 ? 5.915 -8.317 -12.618 1.00 97.19 95 LEU A O 1
ATOM 712 N N . ASN A 1 96 ? 6.882 -7.338 -14.400 1.00 94.81 96 ASN A N 1
ATOM 713 C CA . ASN A 1 96 ? 6.367 -8.298 -15.387 1.00 94.81 96 ASN A CA 1
ATOM 714 C C . ASN A 1 96 ? 6.842 -9.745 -15.152 1.00 94.81 96 ASN A C 1
ATOM 716 O O . ASN A 1 96 ? 6.184 -10.683 -15.593 1.00 94.81 96 ASN A O 1
ATOM 720 N N . ASP A 1 97 ? 7.960 -9.935 -14.445 1.00 93.81 97 ASP A N 1
ATOM 721 C CA . ASP A 1 97 ? 8.478 -11.249 -14.042 1.00 93.81 97 ASP A CA 1
ATOM 722 C C . ASP A 1 97 ? 7.822 -11.794 -12.752 1.00 93.81 97 ASP A C 1
ATOM 724 O O . ASP A 1 97 ? 8.186 -12.863 -12.256 1.00 93.81 97 ASP A O 1
ATOM 728 N N . GLY A 1 98 ? 6.845 -11.067 -12.198 1.00 95.00 98 GLY A N 1
ATOM 729 C CA . GLY A 1 98 ? 6.112 -11.434 -10.990 1.00 95.00 98 GLY A CA 1
ATOM 730 C C . GLY A 1 98 ? 6.856 -11.141 -9.683 1.00 95.00 98 GLY A C 1
ATOM 731 O O . GLY A 1 98 ? 6.403 -11.579 -8.615 1.00 95.00 98 GLY A O 1
ATOM 732 N N . GLN A 1 99 ? 7.988 -10.435 -9.728 1.00 96.88 99 GLN A N 1
ATOM 733 C CA . GLN A 1 99 ? 8.674 -9.952 -8.534 1.00 96.88 99 GLN A CA 1
ATOM 734 C C . GLN A 1 99 ? 8.052 -8.653 -8.023 1.00 96.88 99 GLN A C 1
ATOM 736 O O . GLN A 1 99 ? 7.704 -7.759 -8.795 1.00 96.88 99 GLN A O 1
ATOM 741 N N . TYR A 1 100 ? 7.940 -8.531 -6.702 1.00 97.56 100 TYR A N 1
ATOM 742 C CA . TYR A 1 100 ? 7.587 -7.262 -6.079 1.00 97.56 100 TYR A CA 1
ATOM 743 C C . TYR A 1 100 ? 8.849 -6.434 -5.873 1.00 97.56 100 TYR A C 1
ATOM 745 O O . TYR A 1 100 ? 9.897 -6.964 -5.504 1.00 97.56 100 TYR A O 1
ATOM 753 N N . VAL A 1 101 ? 8.731 -5.130 -6.080 1.00 97.50 101 VAL A N 1
ATOM 754 C CA . VAL A 1 101 ? 9.770 -4.140 -5.817 1.00 97.50 101 VAL A CA 1
ATOM 755 C C . VAL A 1 101 ? 9.220 -3.033 -4.931 1.00 97.50 101 VAL A C 1
ATOM 757 O O . VAL A 1 101 ? 8.055 -2.652 -5.043 1.00 97.50 101 VAL A O 1
ATOM 760 N N . ARG A 1 102 ? 10.050 -2.502 -4.036 1.00 95.31 102 ARG A N 1
ATOM 761 C CA . ARG A 1 102 ? 9.692 -1.337 -3.216 1.00 95.31 102 ARG A CA 1
ATOM 762 C C . ARG A 1 102 ? 10.870 -0.390 -3.030 1.00 95.31 102 ARG A C 1
ATOM 764 O O . ARG A 1 102 ? 12.006 -0.874 -3.001 1.00 95.31 102 ARG A O 1
ATOM 771 N N . PRO A 1 103 ? 10.629 0.918 -2.853 1.00 93.25 103 PRO A N 1
ATOM 772 C CA . PRO A 1 103 ? 11.681 1.866 -2.511 1.00 93.25 103 PRO A CA 1
ATOM 773 C C . PRO A 1 103 ? 12.334 1.512 -1.168 1.00 93.25 103 PRO A C 1
ATOM 775 O O . PRO A 1 103 ? 11.658 1.124 -0.210 1.00 93.25 103 PRO A O 1
ATOM 778 N N . VAL A 1 104 ? 13.654 1.663 -1.082 1.00 91.88 104 VAL A N 1
ATOM 779 C CA . VAL A 1 104 ? 14.435 1.489 0.149 1.00 91.88 104 VAL A CA 1
ATOM 780 C C . VAL A 1 104 ? 15.473 2.591 0.303 1.00 91.88 104 VAL A C 1
ATOM 782 O O . VAL A 1 104 ? 15.989 3.135 -0.673 1.00 91.88 104 VAL A O 1
ATOM 785 N N . LYS A 1 105 ? 15.819 2.901 1.555 1.00 87.69 105 LYS A N 1
ATOM 786 C CA . LYS A 1 105 ? 16.947 3.778 1.872 1.00 87.69 105 LYS A CA 1
ATOM 787 C C . LYS A 1 105 ? 18.209 2.940 2.025 1.00 87.69 105 LYS A C 1
ATOM 789 O O . LYS A 1 105 ? 18.261 2.039 2.858 1.00 87.69 105 LYS A O 1
ATOM 794 N N . CYS A 1 106 ? 19.236 3.265 1.251 1.00 88.00 106 CYS A N 1
ATOM 795 C CA . CYS A 1 106 ? 20.563 2.678 1.402 1.00 88.00 106 CYS A CA 1
ATOM 796 C C . CYS A 1 106 ? 21.450 3.607 2.239 1.00 88.00 106 CYS A C 1
ATOM 798 O O . CYS A 1 106 ? 21.214 4.808 2.313 1.00 88.00 106 CYS A O 1
ATOM 800 N N . SER A 1 107 ? 22.506 3.071 2.854 1.00 78.75 107 SER A N 1
ATOM 801 C CA . SER A 1 107 ? 23.420 3.834 3.723 1.00 78.75 107 SER A CA 1
ATOM 802 C C . SER A 1 107 ? 24.223 4.935 3.010 1.00 78.75 107 SER A C 1
ATOM 804 O O . SER A 1 107 ? 24.910 5.714 3.667 1.00 78.75 107 SER A O 1
ATOM 806 N N . LYS A 1 108 ? 24.159 5.008 1.676 1.00 68.44 108 LYS A N 1
ATOM 807 C CA . LYS A 1 108 ? 24.824 6.034 0.871 1.00 68.44 108 LYS A CA 1
ATOM 808 C C . LYS A 1 108 ? 23.836 7.170 0.590 1.00 68.44 108 LYS A C 1
ATOM 810 O O . LYS A 1 108 ? 22.817 6.936 -0.051 1.00 68.44 108 LYS A O 1
ATOM 815 N N . ASN A 1 109 ? 24.162 8.389 1.030 1.00 55.69 109 ASN A N 1
ATOM 816 C CA . ASN A 1 109 ? 23.463 9.616 0.629 1.00 55.69 109 ASN A CA 1
ATOM 817 C C . ASN A 1 109 ? 23.685 9.850 -0.868 1.00 55.69 109 ASN A C 1
ATOM 819 O O . ASN A 1 109 ? 24.686 10.443 -1.266 1.00 55.69 109 ASN A O 1
ATOM 823 N N . THR A 1 110 ? 22.781 9.346 -1.697 1.00 65.00 110 THR A N 1
ATOM 824 C CA . THR A 1 110 ? 22.776 9.619 -3.133 1.00 65.00 110 THR A CA 1
ATOM 825 C C . THR A 1 110 ? 21.383 10.064 -3.534 1.00 65.00 110 THR A C 1
ATOM 827 O O . THR A 1 110 ? 20.417 9.471 -3.061 1.00 65.00 110 THR A O 1
ATOM 830 N N . ASP A 1 111 ? 21.278 11.010 -4.466 1.00 74.69 111 ASP A N 1
ATOM 831 C CA . ASP A 1 111 ? 20.017 11.487 -5.071 1.00 74.69 111 ASP A CA 1
ATOM 832 C C . ASP A 1 111 ? 19.304 10.419 -5.931 1.00 74.69 111 ASP A C 1
ATOM 834 O O . ASP A 1 111 ? 18.482 10.718 -6.791 1.00 74.69 111 ASP A O 1
ATOM 838 N N . THR A 1 112 ? 19.668 9.150 -5.757 1.00 82.69 112 THR A N 1
ATOM 839 C CA . THR A 1 112 ? 19.193 8.003 -6.526 1.00 82.69 112 THR A CA 1
ATOM 840 C C . THR A 1 112 ? 18.291 7.147 -5.653 1.00 82.69 112 THR A C 1
ATOM 842 O O . THR A 1 112 ? 18.669 6.774 -4.541 1.00 82.69 112 THR A O 1
ATOM 845 N N . ASN A 1 113 ? 17.119 6.802 -6.183 1.00 90.69 113 ASN A N 1
ATOM 846 C CA . ASN A 1 113 ? 16.227 5.835 -5.560 1.00 90.69 113 ASN A CA 1
ATOM 847 C C . ASN A 1 113 ? 16.799 4.421 -5.699 1.00 90.69 113 ASN A C 1
ATOM 849 O O . ASN A 1 113 ? 17.276 4.032 -6.767 1.00 90.69 113 ASN A O 1
ATOM 853 N N . TYR A 1 114 ? 16.707 3.644 -4.626 1.00 94.44 114 TYR A N 1
ATOM 854 C CA . TYR A 1 114 ? 17.069 2.233 -4.620 1.00 94.44 114 TYR A CA 1
ATOM 855 C C . TYR A 1 114 ? 15.872 1.379 -4.253 1.00 94.44 114 TYR A C 1
ATOM 857 O O . TYR A 1 114 ? 14.929 1.847 -3.613 1.00 94.44 114 TYR A O 1
ATOM 865 N N . TYR A 1 115 ? 15.945 0.107 -4.632 1.00 95.88 115 TYR A N 1
ATOM 866 C CA . TYR A 1 115 ? 14.828 -0.812 -4.520 1.00 95.88 115 TYR A CA 1
ATOM 867 C C . TYR A 1 115 ? 15.245 -2.139 -3.895 1.00 95.88 115 TYR A C 1
ATOM 869 O O . TYR A 1 115 ? 16.368 -2.611 -4.072 1.00 95.88 115 TYR A O 1
ATOM 877 N N . ALA A 1 116 ? 14.323 -2.746 -3.157 1.00 96.00 116 ALA A N 1
ATOM 878 C CA . ALA A 1 116 ? 14.434 -4.126 -2.709 1.00 96.00 116 ALA A CA 1
ATOM 879 C C . ALA A 1 116 ? 13.413 -4.990 -3.444 1.00 96.00 116 ALA A C 1
ATOM 881 O O . ALA A 1 116 ? 12.303 -4.535 -3.722 1.00 96.00 116 ALA A O 1
ATOM 882 N N . VAL A 1 117 ? 13.807 -6.229 -3.726 1.00 97.38 117 VAL A N 1
ATOM 883 C CA . VAL A 1 117 ? 12.979 -7.248 -4.374 1.00 97.38 117 VAL A CA 1
ATOM 884 C C . VAL A 1 117 ? 12.388 -8.183 -3.320 1.00 97.38 117 VAL A C 1
ATOM 886 O O . VAL A 1 117 ? 13.071 -8.552 -2.363 1.00 97.38 117 VAL A O 1
ATOM 889 N N . SER A 1 118 ? 11.141 -8.605 -3.512 1.00 97.12 118 SER A N 1
ATOM 890 C CA . SER A 1 118 ? 10.454 -9.573 -2.655 1.00 97.12 118 SER A CA 1
ATOM 891 C C . SER A 1 118 ? 9.476 -10.456 -3.436 1.00 97.12 118 SER A C 1
ATOM 893 O O . SER A 1 118 ? 9.142 -10.217 -4.598 1.00 97.12 118 SER A O 1
ATOM 895 N N . ASP A 1 119 ? 8.993 -11.516 -2.786 1.00 95.81 119 ASP A N 1
ATOM 896 C CA . ASP A 1 119 ? 7.977 -12.411 -3.343 1.00 95.81 119 ASP A CA 1
ATOM 897 C C . ASP A 1 119 ? 6.539 -11.897 -3.141 1.00 95.81 119 ASP A C 1
ATOM 899 O O . ASP A 1 119 ? 5.614 -12.465 -3.722 1.00 95.81 119 ASP A O 1
ATOM 903 N N . ARG A 1 120 ? 6.355 -10.834 -2.351 1.00 95.00 120 ARG A N 1
ATOM 904 C CA . ARG A 1 120 ? 5.070 -10.258 -1.922 1.00 95.00 120 ARG A CA 1
ATOM 905 C C . ARG A 1 120 ? 5.244 -8.771 -1.547 1.00 95.00 120 ARG A C 1
ATOM 907 O O . ARG A 1 120 ? 6.389 -8.358 -1.343 1.00 95.00 120 ARG A O 1
ATOM 914 N N . PRO A 1 121 ? 4.175 -7.966 -1.412 1.00 94.69 121 PRO A N 1
ATOM 915 C CA . PRO A 1 121 ? 4.286 -6.588 -0.928 1.00 94.69 121 PRO A CA 1
ATOM 916 C C . PRO A 1 121 ? 4.728 -6.575 0.543 1.00 94.69 121 PRO A C 1
ATOM 918 O O . PRO A 1 121 ? 4.223 -7.360 1.349 1.00 94.69 121 PRO A O 1
ATOM 921 N N . LEU A 1 122 ? 5.674 -5.698 0.883 1.00 95.31 122 LEU A N 1
ATOM 922 C CA . LEU A 1 122 ? 6.259 -5.605 2.222 1.00 95.31 122 LEU A CA 1
ATOM 923 C C . LEU A 1 122 ? 6.189 -4.177 2.769 1.00 95.31 122 LEU A C 1
ATOM 925 O O . LEU A 1 122 ? 6.297 -3.216 2.007 1.00 95.31 122 LEU A O 1
ATOM 929 N N . THR A 1 123 ? 6.105 -4.064 4.091 1.00 93.19 123 THR A N 1
ATOM 930 C CA . THR A 1 123 ? 6.346 -2.832 4.852 1.00 93.19 123 THR A CA 1
ATOM 931 C C . THR A 1 123 ? 7.807 -2.381 4.711 1.00 93.19 123 THR A C 1
ATOM 933 O O . THR A 1 123 ? 8.675 -3.106 4.203 1.00 93.19 123 THR A O 1
ATOM 936 N N . SER A 1 124 ? 8.120 -1.191 5.221 1.00 87.88 124 SER A N 1
ATOM 937 C CA . SER A 1 124 ? 9.481 -0.672 5.335 1.00 87.88 124 SER A CA 1
ATOM 938 C C . SER A 1 124 ? 10.394 -1.605 6.144 1.00 87.88 124 SER A C 1
ATOM 940 O O . SER A 1 124 ? 11.534 -1.837 5.719 1.00 87.88 124 SER A O 1
ATOM 942 N N . SER A 1 125 ? 9.864 -2.227 7.209 1.00 88.38 125 SER A N 1
ATOM 943 C CA . SER A 1 125 ? 10.534 -3.224 8.060 1.00 88.38 125 SER A CA 1
ATOM 944 C C . SER A 1 125 ? 10.715 -4.595 7.399 1.00 88.38 125 SER A C 1
ATOM 946 O O . SER A 1 125 ? 11.519 -5.395 7.874 1.00 88.38 125 SER A O 1
ATOM 948 N N . GLY A 1 126 ? 10.035 -4.858 6.278 1.00 90.81 126 GLY A N 1
ATOM 949 C CA . GLY A 1 126 ? 10.112 -6.131 5.559 1.00 90.81 126 GLY A CA 1
ATOM 950 C C . GLY A 1 126 ? 9.049 -7.155 5.961 1.00 90.81 126 GLY A C 1
ATOM 951 O O . GLY A 1 126 ? 9.162 -8.314 5.565 1.00 90.81 126 GLY A O 1
ATOM 952 N N . ASP A 1 127 ? 8.023 -6.742 6.702 1.00 93.94 127 ASP A N 1
ATOM 953 C CA . ASP A 1 127 ? 6.893 -7.594 7.064 1.00 93.94 127 ASP A CA 1
ATOM 954 C C . ASP A 1 127 ? 5.847 -7.623 5.934 1.00 93.94 127 ASP A C 1
ATOM 956 O O . ASP A 1 127 ? 5.703 -6.636 5.208 1.00 93.94 127 ASP A O 1
ATOM 960 N N . PRO A 1 128 ? 5.115 -8.732 5.729 1.00 95.25 128 PRO A N 1
ATOM 961 C CA . PRO A 1 128 ? 4.095 -8.815 4.687 1.00 95.25 128 PRO A CA 1
ATOM 962 C C . PRO A 1 128 ? 2.951 -7.819 4.892 1.00 95.25 128 PRO A C 1
ATOM 964 O O . PRO A 1 128 ? 2.407 -7.716 5.987 1.00 95.25 128 PRO A O 1
ATOM 967 N N . LEU A 1 129 ? 2.531 -7.155 3.813 1.00 95.81 129 LEU A N 1
ATOM 968 C CA . LEU A 1 129 ? 1.289 -6.384 3.796 1.00 95.81 129 LEU A CA 1
ATOM 969 C C . LEU A 1 129 ? 0.103 -7.278 3.421 1.00 95.81 129 LEU A C 1
ATOM 971 O O . LEU A 1 129 ? 0.160 -8.070 2.475 1.00 95.81 129 LEU A O 1
ATOM 975 N N . HIS A 1 130 ? -0.997 -7.103 4.140 1.00 96.88 130 HIS A N 1
ATOM 976 C CA . HIS A 1 130 ? -2.237 -7.843 3.979 1.00 96.88 130 HIS A CA 1
ATOM 977 C C . HIS A 1 130 ? -3.346 -6.902 3.483 1.00 96.88 130 HIS A C 1
ATOM 979 O O . HIS A 1 130 ? -3.694 -5.941 4.178 1.00 96.88 130 HIS A O 1
ATOM 985 N N . PRO A 1 131 ? -3.916 -7.151 2.287 1.00 96.44 131 PRO A N 1
ATOM 986 C CA . PRO A 1 131 ? -4.975 -6.321 1.731 1.00 96.44 131 PRO A CA 1
ATOM 987 C C . PRO A 1 131 ? -6.131 -6.106 2.706 1.00 96.44 131 PRO A C 1
ATOM 989 O O . PRO A 1 131 ? -6.617 -7.046 3.337 1.00 96.44 131 PRO A O 1
ATOM 992 N N . PHE A 1 132 ? -6.567 -4.854 2.786 1.00 97.31 132 PHE A N 1
ATOM 993 C CA . PHE A 1 132 ? -7.681 -4.358 3.585 1.00 97.31 132 PHE A CA 1
ATOM 994 C C . PHE A 1 132 ? -7.504 -4.431 5.102 1.00 97.31 132 PHE A C 1
ATOM 996 O O . PHE A 1 132 ? -8.383 -3.953 5.803 1.00 97.31 132 PHE A O 1
ATOM 1003 N N . VAL A 1 133 ? -6.399 -4.965 5.630 1.00 98.19 133 VAL A N 1
ATOM 1004 C CA . VAL A 1 133 ? -6.179 -5.028 7.088 1.00 98.19 133 VAL A CA 1
ATOM 1005 C C . VAL A 1 133 ? -4.871 -4.409 7.537 1.00 98.19 133 VAL A C 1
ATOM 1007 O O . VAL A 1 133 ? -4.807 -3.945 8.669 1.00 98.19 133 VAL A O 1
ATOM 1010 N N . SER A 1 134 ? -3.850 -4.344 6.685 1.00 98.00 134 SER A N 1
ATOM 1011 C CA . SER A 1 134 ? -2.619 -3.629 7.018 1.00 98.00 134 SER A CA 1
ATOM 1012 C C . SER A 1 134 ? -2.816 -2.127 6.857 1.00 98.00 134 SER A C 1
ATOM 1014 O O . SER A 1 134 ? -3.181 -1.650 5.777 1.00 98.00 134 SER A O 1
ATOM 1016 N N . ILE A 1 135 ? -2.537 -1.380 7.924 1.00 97.56 135 ILE A N 1
ATOM 1017 C CA . ILE A 1 135 ? -2.500 0.082 7.908 1.00 97.56 135 ILE A CA 1
ATOM 1018 C C . ILE A 1 135 ? -1.115 0.619 8.275 1.00 97.56 135 ILE A C 1
ATOM 1020 O O . ILE A 1 135 ? -0.388 0.022 9.074 1.00 97.56 135 ILE A O 1
ATOM 1024 N N . ALA A 1 136 ? -0.787 1.783 7.718 1.00 95.88 136 ALA A N 1
ATOM 1025 C CA . ALA A 1 136 ? 0.304 2.623 8.184 1.00 95.88 136 ALA A CA 1
ATOM 1026 C C . ALA A 1 136 ? -0.241 3.735 9.088 1.00 95.88 136 ALA A C 1
ATOM 1028 O O . ALA A 1 136 ? -1.190 4.422 8.700 1.00 95.88 136 ALA A O 1
ATOM 1029 N N . LEU A 1 137 ? 0.344 3.928 10.274 1.00 95.62 137 LEU A N 1
ATOM 1030 C CA . LEU A 1 137 ? -0.021 5.019 11.184 1.00 95.62 137 LEU A CA 1
ATOM 1031 C C . LEU A 1 137 ? 1.183 5.468 12.025 1.00 95.62 137 LEU A C 1
ATOM 1033 O O . LEU A 1 137 ? 1.720 4.709 12.834 1.00 95.62 137 LEU A O 1
ATOM 1037 N N . HIS A 1 138 ? 1.596 6.725 11.846 1.00 92.50 138 HIS A N 1
ATOM 1038 C CA . HIS A 1 138 ? 2.778 7.277 12.509 1.00 92.50 138 HIS A CA 1
ATOM 1039 C C . HIS A 1 138 ? 2.627 7.331 14.037 1.00 92.50 138 HIS A C 1
ATOM 1041 O O . HIS A 1 138 ? 1.572 7.677 14.573 1.00 92.50 138 HIS A O 1
ATOM 1047 N N . GLY A 1 139 ? 3.725 7.063 14.749 1.00 89.12 139 GLY A N 1
ATOM 1048 C CA . GLY A 1 139 ? 3.811 7.240 16.203 1.00 89.12 139 GLY A CA 1
ATOM 1049 C C . GLY A 1 139 ? 3.070 6.181 17.020 1.00 89.12 139 GLY A C 1
ATOM 1050 O O . GLY A 1 139 ? 2.987 6.307 18.239 1.00 89.12 139 GLY A O 1
ATOM 1051 N N . GLN A 1 140 ? 2.543 5.145 16.366 1.00 92.38 140 GLN A N 1
ATOM 1052 C CA . GLN A 1 140 ? 1.933 3.996 17.024 1.00 92.38 140 GLN A CA 1
ATOM 1053 C C . GLN A 1 140 ? 2.889 2.811 17.064 1.00 92.38 140 GLN A C 1
ATOM 1055 O O . GLN A 1 140 ? 3.929 2.794 16.410 1.00 92.38 140 GLN A O 1
ATOM 1060 N N . ARG A 1 141 ? 2.546 1.799 17.862 1.00 92.94 141 ARG A N 1
ATOM 1061 C CA . ARG A 1 141 ? 3.323 0.563 17.944 1.00 92.94 141 ARG A CA 1
ATOM 1062 C C . ARG A 1 141 ? 2.884 -0.400 16.843 1.00 92.94 141 ARG A C 1
ATOM 1064 O O . ARG A 1 141 ? 1.705 -0.751 16.782 1.00 92.94 141 ARG A O 1
ATOM 1071 N N . GLN A 1 142 ? 3.835 -0.889 16.053 1.00 95.12 142 GLN A N 1
ATOM 1072 C CA . GLN A 1 142 ? 3.591 -1.954 15.081 1.00 95.12 142 GLN A CA 1
ATOM 1073 C C . GLN A 1 142 ? 2.987 -3.204 15.760 1.00 95.12 142 GLN A C 1
ATOM 1075 O O . GLN A 1 142 ? 3.339 -3.539 16.897 1.00 95.12 142 GLN A O 1
ATOM 1080 N N . GLY A 1 143 ? 2.057 -3.872 15.081 1.00 95.94 143 GLY A N 1
ATOM 1081 C CA . GLY A 1 143 ? 1.265 -4.999 15.577 1.00 95.94 143 GLY A CA 1
ATOM 1082 C C . GLY A 1 143 ? 0.053 -4.604 16.426 1.00 95.94 143 GLY A C 1
ATOM 1083 O O . GLY A 1 143 ? -0.664 -5.477 16.910 1.00 95.94 143 GLY A O 1
ATOM 1084 N N . THR A 1 144 ? -0.195 -3.309 16.645 1.00 97.19 144 THR A N 1
ATOM 1085 C CA . THR A 1 144 ? -1.390 -2.857 17.376 1.00 97.19 144 THR A CA 1
ATOM 1086 C C . THR A 1 144 ? -2.635 -3.079 16.525 1.00 97.19 144 THR A C 1
ATOM 1088 O O . THR A 1 144 ? -2.695 -2.624 15.383 1.00 97.19 144 THR A O 1
ATOM 1091 N N . ILE A 1 145 ? -3.637 -3.744 17.100 1.00 98.19 145 ILE A N 1
ATOM 1092 C CA . ILE A 1 145 ? -4.962 -3.879 16.492 1.00 98.19 145 ILE A CA 1
ATOM 1093 C C . ILE A 1 145 ? -5.732 -2.582 16.726 1.00 98.19 145 ILE A C 1
ATOM 1095 O O . ILE A 1 145 ? -5.790 -2.075 17.854 1.00 98.19 145 ILE A O 1
ATOM 1099 N N . ALA A 1 146 ? -6.321 -2.056 15.660 1.00 97.94 146 ALA A N 1
ATOM 1100 C CA . ALA A 1 146 ? -7.193 -0.899 15.704 1.00 97.94 146 ALA A CA 1
ATOM 1101 C C . ALA A 1 146 ? -8.569 -1.252 15.141 1.00 97.94 146 ALA A C 1
ATOM 1103 O O . ALA A 1 146 ? -8.685 -1.999 14.168 1.00 97.94 146 ALA A O 1
ATOM 1104 N N . TYR A 1 147 ? -9.611 -0.687 15.741 1.00 97.88 147 TYR A N 1
ATOM 1105 C CA . TYR A 1 147 ? -10.949 -0.707 15.170 1.00 97.88 147 TYR A CA 1
ATOM 1106 C C . TYR A 1 147 ? -11.278 0.667 14.590 1.00 97.88 147 TYR A C 1
ATOM 1108 O O . TYR A 1 147 ? -11.245 1.678 15.291 1.00 97.88 147 TYR A O 1
ATOM 1116 N N . ILE A 1 148 ? -11.577 0.709 13.294 1.00 96.50 148 ILE A N 1
ATOM 1117 C CA . ILE A 1 148 ? -11.977 1.919 12.581 1.00 96.50 148 ILE A CA 1
ATOM 1118 C C . ILE A 1 148 ? -13.438 1.753 12.193 1.00 96.50 148 ILE A C 1
ATOM 1120 O O . ILE A 1 148 ? -13.762 1.092 11.207 1.00 96.50 148 ILE A O 1
ATOM 1124 N N . LYS A 1 149 ? -14.327 2.398 12.954 1.00 95.06 149 LYS A N 1
ATOM 1125 C CA . LYS A 1 149 ? -15.784 2.296 12.776 1.00 95.06 149 LYS A CA 1
ATOM 1126 C C . LYS A 1 149 ? -16.242 2.567 11.343 1.00 95.06 149 LYS A C 1
ATOM 1128 O O . LYS A 1 149 ? -17.198 1.971 10.874 1.00 95.06 149 LYS A O 1
ATOM 1133 N N . ALA A 1 150 ? -15.564 3.473 10.651 1.00 93.75 150 ALA A N 1
ATOM 1134 C CA . ALA A 1 150 ? -15.931 3.865 9.299 1.00 93.75 150 ALA A CA 1
ATOM 1135 C C . ALA A 1 150 ? -15.624 2.782 8.242 1.00 93.75 150 ALA A C 1
ATOM 1137 O O . ALA A 1 150 ? -16.193 2.811 7.157 1.00 93.75 150 ALA A O 1
ATOM 1138 N N . LEU A 1 151 ? -14.756 1.818 8.571 1.00 95.56 151 LEU A N 1
ATOM 1139 C CA . LEU A 1 151 ? -14.507 0.633 7.755 1.00 95.56 151 LEU A CA 1
ATOM 1140 C C . LEU A 1 151 ? -15.420 -0.543 8.144 1.00 95.56 151 LEU A C 1
ATOM 1142 O O . LEU A 1 151 ? -15.326 -1.596 7.522 1.00 95.56 151 LEU A O 1
ATOM 1146 N N . ASP A 1 152 ? -16.242 -0.447 9.191 1.00 95.94 152 ASP A N 1
ATOM 1147 C CA . ASP A 1 152 ? -17.183 -1.516 9.542 1.00 95.94 152 ASP A CA 1
ATOM 1148 C C . ASP A 1 152 ? -18.433 -1.434 8.661 1.00 95.94 152 ASP A C 1
ATOM 1150 O O . ASP A 1 152 ? -19.056 -0.381 8.531 1.00 95.94 152 ASP A O 1
ATOM 1154 N N . GLY A 1 153 ? -18.776 -2.544 8.012 1.00 95.12 153 GLY A N 1
ATOM 1155 C CA . GLY A 1 153 ? -19.848 -2.599 7.021 1.00 95.12 153 GLY A CA 1
ATOM 1156 C C . GLY A 1 153 ? -19.454 -2.087 5.632 1.00 95.12 153 GLY A C 1
ATOM 1157 O O . GLY A 1 153 ? -20.277 -2.141 4.720 1.00 95.12 153 GLY A O 1
ATOM 1158 N N . LEU A 1 154 ? -18.213 -1.623 5.439 1.00 93.62 154 LEU A N 1
ATOM 1159 C CA . LEU A 1 154 ? -17.731 -1.158 4.139 1.00 93.62 154 LEU A CA 1
ATOM 1160 C C . LEU A 1 154 ? -17.700 -2.322 3.137 1.00 93.62 154 LEU A C 1
ATOM 1162 O O . LEU A 1 154 ? -17.093 -3.365 3.397 1.00 93.62 154 LEU A O 1
ATOM 1166 N N . GLY A 1 155 ? -18.345 -2.131 1.986 1.00 93.31 155 GLY A N 1
ATOM 1167 C CA . GLY A 1 155 ? -18.283 -3.068 0.868 1.00 93.31 155 GLY A CA 1
ATOM 1168 C C . GLY A 1 155 ? -16.867 -3.147 0.305 1.00 93.31 155 GLY A C 1
ATOM 1169 O O . GLY A 1 155 ? -16.245 -2.129 0.012 1.00 93.31 155 GLY A O 1
ATOM 1170 N N . LEU A 1 156 ? -16.360 -4.365 0.169 1.00 93.25 156 LEU A N 1
ATOM 1171 C CA . LEU A 1 156 ? -15.080 -4.668 -0.450 1.00 93.25 156 LEU A CA 1
ATOM 1172 C C . LEU A 1 156 ? -15.309 -5.384 -1.787 1.00 93.25 156 LEU A C 1
ATOM 1174 O O . LEU A 1 156 ? -16.365 -5.991 -1.995 1.00 93.25 156 LEU A O 1
ATOM 1178 N N . PRO A 1 157 ? -14.302 -5.383 -2.674 1.00 89.62 157 PRO A N 1
ATOM 1179 C CA . PRO A 1 157 ? -14.301 -6.228 -3.860 1.00 89.62 157 PRO A CA 1
ATOM 1180 C C . PRO A 1 157 ? -14.601 -7.700 -3.541 1.00 89.62 157 PRO A C 1
ATOM 1182 O O . PRO A 1 157 ? -14.351 -8.177 -2.432 1.00 89.62 157 PRO A O 1
ATOM 1185 N N . LEU A 1 158 ? -15.082 -8.439 -4.547 1.00 88.69 158 LEU A N 1
ATOM 1186 C CA . LEU A 1 158 ? -15.424 -9.866 -4.435 1.00 88.69 158 LEU A CA 1
ATOM 1187 C C . LEU A 1 158 ? -16.544 -10.148 -3.411 1.00 88.69 158 LEU A C 1
ATOM 1189 O O . LEU A 1 158 ? -16.512 -11.173 -2.722 1.00 88.69 158 LEU A O 1
ATOM 1193 N N . ASP A 1 159 ? -17.512 -9.229 -3.319 1.00 92.00 159 ASP A N 1
ATOM 1194 C CA . ASP A 1 159 ? -18.705 -9.302 -2.462 1.00 92.00 159 ASP A CA 1
ATOM 1195 C C . ASP A 1 159 ? -18.389 -9.519 -0.976 1.00 92.00 159 ASP A C 1
ATOM 1197 O O . ASP A 1 159 ? -19.093 -10.227 -0.249 1.00 92.00 159 ASP A O 1
ATOM 1201 N N . GLN A 1 160 ? -17.289 -8.928 -0.510 1.00 94.44 160 GLN A N 1
ATOM 1202 C CA . GLN A 1 160 ? -16.898 -8.995 0.890 1.00 94.44 160 GLN A CA 1
ATOM 1203 C C . GLN A 1 160 ? -17.327 -7.740 1.645 1.00 94.44 160 GLN A C 1
ATOM 1205 O O . GLN A 1 160 ? -17.609 -6.694 1.071 1.00 94.44 160 GLN A O 1
ATOM 1210 N N . THR A 1 161 ? -17.374 -7.840 2.969 1.00 96.00 161 THR A N 1
ATOM 1211 C CA . THR A 1 161 ? -17.706 -6.711 3.841 1.00 96.00 161 THR A CA 1
ATOM 1212 C C . THR A 1 161 ? -16.662 -6.610 4.932 1.00 96.00 161 THR A C 1
ATOM 1214 O O . THR A 1 161 ? -16.415 -7.582 5.662 1.00 96.00 161 THR A O 1
ATOM 1217 N N . HIS A 1 162 ? -16.046 -5.439 5.028 1.00 97.19 162 HIS A N 1
ATOM 1218 C CA . HIS A 1 162 ? -15.035 -5.150 6.022 1.00 97.19 162 HIS A CA 1
ATOM 1219 C C . HIS A 1 162 ? -15.666 -5.029 7.424 1.00 97.19 162 HIS A C 1
ATOM 1221 O O . HIS A 1 162 ? -16.809 -4.602 7.560 1.00 97.19 162 HIS A O 1
ATOM 1227 N N . ASN A 1 163 ? -14.957 -5.455 8.475 1.00 97.94 163 ASN A N 1
ATOM 1228 C CA . ASN A 1 163 ? -15.466 -5.502 9.858 1.00 97.94 163 ASN A CA 1
ATOM 1229 C C . ASN A 1 163 ? -14.844 -4.457 10.797 1.00 97.94 163 ASN A C 1
ATOM 1231 O O . ASN A 1 163 ? -14.769 -4.671 12.004 1.00 97.94 163 ASN A O 1
ATOM 1235 N N . GLY A 1 164 ? -14.284 -3.391 10.235 1.00 97.19 164 GLY A N 1
ATOM 1236 C CA . GLY A 1 164 ? -13.590 -2.331 10.968 1.00 97.19 164 GLY A CA 1
ATOM 1237 C C . GLY A 1 164 ? -12.211 -2.689 11.543 1.00 97.19 164 GLY A C 1
ATOM 1238 O O . GLY A 1 164 ? -11.467 -1.777 11.892 1.00 97.19 164 GLY A O 1
ATOM 1239 N N . CYS A 1 165 ? -11.838 -3.970 11.627 1.00 98.50 165 CYS A N 1
ATOM 1240 C CA . CYS A 1 165 ? -10.599 -4.412 12.272 1.00 98.50 165 CYS A CA 1
ATOM 1241 C C . CYS A 1 165 ? -9.392 -4.367 11.342 1.00 98.50 165 CYS A C 1
ATOM 1243 O O . CYS A 1 165 ? -9.376 -5.037 10.311 1.00 98.50 165 CYS A O 1
ATOM 1245 N N . VAL A 1 166 ? -8.355 -3.655 11.770 1.00 98.38 166 VAL A N 1
ATOM 1246 C CA . VAL A 1 166 ? -7.090 -3.498 11.046 1.00 98.38 166 VAL A CA 1
ATOM 1247 C C . VAL A 1 166 ? -5.897 -3.652 11.996 1.00 98.38 166 VAL A C 1
ATOM 1249 O O . VAL A 1 166 ? -6.044 -3.590 13.219 1.00 98.38 166 VAL A O 1
ATOM 1252 N N . GLN A 1 167 ? -4.707 -3.845 11.437 1.00 98.19 167 GLN A N 1
ATOM 1253 C CA . GLN A 1 167 ? -3.438 -3.943 12.149 1.00 98.19 167 GLN A CA 1
ATOM 1254 C C . GLN A 1 167 ? -2.475 -2.861 11.674 1.00 98.19 167 GLN A C 1
ATOM 1256 O O . GLN A 1 167 ? -2.306 -2.640 10.477 1.00 98.19 167 GLN A O 1
ATOM 1261 N N . ILE A 1 168 ? -1.814 -2.203 12.622 1.00 97.56 168 ILE A N 1
ATOM 1262 C CA . ILE A 1 168 ? -0.734 -1.264 12.324 1.00 97.56 168 ILE A CA 1
ATOM 1263 C C . ILE A 1 168 ? 0.515 -2.062 11.964 1.00 97.56 168 ILE A C 1
ATOM 1265 O O . ILE A 1 168 ? 1.215 -2.537 12.854 1.00 97.56 168 ILE A O 1
ATOM 1269 N N . ASP A 1 169 ? 0.796 -2.204 10.675 1.00 96.88 169 ASP A N 1
ATOM 1270 C CA . ASP A 1 169 ? 1.965 -2.940 10.176 1.00 96.88 169 ASP A CA 1
ATOM 1271 C C . ASP A 1 169 ? 3.100 -2.011 9.740 1.00 96.88 169 ASP A C 1
ATOM 1273 O O . ASP A 1 169 ? 4.248 -2.436 9.659 1.00 96.88 169 ASP A O 1
ATOM 1277 N N . GLU A 1 170 ? 2.800 -0.730 9.532 1.00 93.62 170 GLU A N 1
ATOM 1278 C CA . GLU A 1 170 ? 3.774 0.291 9.168 1.00 93.62 170 GLU A CA 1
ATOM 1279 C C . GLU A 1 170 ? 3.642 1.505 10.096 1.00 93.62 170 GLU A C 1
ATOM 1281 O O . GLU A 1 170 ? 2.550 2.003 10.372 1.00 93.62 170 GLU A O 1
ATOM 1286 N N . THR A 1 171 ? 4.768 1.992 10.602 1.00 91.19 171 THR A N 1
ATOM 1287 C CA . THR A 1 171 ? 4.812 3.145 11.521 1.00 91.19 171 THR A CA 1
ATOM 1288 C C . THR A 1 171 ? 5.791 4.212 11.055 1.00 91.19 171 THR A C 1
ATOM 1290 O O . THR A 1 171 ? 5.786 5.332 11.567 1.00 91.19 171 THR A O 1
ATOM 1293 N N . GLU A 1 172 ? 6.634 3.867 10.086 1.00 83.69 172 GLU A N 1
ATOM 1294 C CA . GLU A 1 172 ? 7.605 4.741 9.458 1.00 83.69 172 GLU A CA 1
ATOM 1295 C C . GLU A 1 172 ? 7.095 5.186 8.075 1.00 83.69 172 GLU A C 1
ATOM 1297 O O . GLU A 1 172 ? 6.044 4.768 7.595 1.00 83.69 172 GLU A O 1
ATOM 1302 N N . GLY A 1 173 ? 7.791 6.127 7.436 1.00 76.50 173 GLY A N 1
ATOM 1303 C CA . GLY A 1 173 ? 7.429 6.612 6.094 1.00 76.50 173 GLY A CA 1
ATOM 1304 C C . GLY A 1 173 ? 6.281 7.630 6.038 1.00 76.50 173 GLY A C 1
ATOM 1305 O O . GLY A 1 173 ? 6.184 8.375 5.064 1.00 76.50 173 GLY A O 1
ATOM 1306 N N . LEU A 1 174 ? 5.480 7.750 7.099 1.00 83.62 174 LEU A N 1
ATOM 1307 C CA . LEU A 1 174 ? 4.483 8.810 7.262 1.00 83.62 174 LEU A CA 1
ATOM 1308 C C . LEU A 1 174 ? 5.055 9.985 8.061 1.00 83.62 174 LEU A C 1
ATOM 1310 O O . LEU A 1 174 ? 5.604 9.792 9.146 1.00 83.62 174 LEU A O 1
ATOM 1314 N N . SER A 1 175 ? 4.907 11.207 7.543 1.00 83.44 175 SER A N 1
ATOM 1315 C CA . SER A 1 175 ? 5.254 12.442 8.266 1.00 83.44 175 SER A CA 1
ATOM 1316 C C . SER A 1 175 ? 4.064 13.090 8.973 1.00 83.44 175 SER A C 1
ATOM 1318 O O . SER A 1 175 ? 4.265 13.861 9.906 1.00 83.44 175 SER A O 1
ATOM 1320 N N . ASP A 1 176 ? 2.837 12.810 8.526 1.00 87.31 176 ASP A N 1
ATOM 1321 C CA . ASP A 1 176 ? 1.618 13.300 9.169 1.00 87.31 176 ASP A CA 1
ATOM 1322 C C . ASP A 1 176 ? 1.136 12.285 10.210 1.00 87.31 176 ASP A C 1
ATOM 1324 O O . ASP A 1 176 ? 0.854 11.131 9.891 1.00 87.31 176 ASP A O 1
ATOM 1328 N N . THR A 1 177 ? 1.025 12.729 11.461 1.00 88.56 177 THR A N 1
ATOM 1329 C CA . THR A 1 177 ? 0.554 11.910 12.585 1.00 88.56 177 THR A CA 1
ATOM 1330 C C . THR A 1 177 ? -0.946 11.637 12.555 1.00 88.56 177 THR A C 1
ATOM 1332 O O . THR A 1 177 ? -1.425 10.787 13.303 1.00 88.56 177 THR A O 1
ATOM 1335 N N . ARG A 1 178 ? -1.691 12.342 11.697 1.00 91.31 178 ARG A N 1
ATOM 1336 C CA . ARG A 1 178 ? -3.131 12.154 11.501 1.00 91.31 178 ARG A CA 1
ATOM 1337 C C . ARG A 1 178 ? -3.465 11.340 10.260 1.00 91.31 178 ARG A C 1
ATOM 1339 O O . ARG A 1 178 ? -4.632 11.026 10.060 1.00 91.31 178 ARG A O 1
ATOM 1346 N N . LEU A 1 179 ? -2.487 11.001 9.427 1.00 92.62 179 LEU A N 1
ATOM 1347 C CA . LEU A 1 179 ? -2.719 10.181 8.245 1.00 92.62 179 LEU A CA 1
ATOM 1348 C C . LEU A 1 179 ? -2.683 8.700 8.631 1.00 92.62 179 LEU A C 1
ATOM 1350 O O . LEU A 1 179 ? -1.689 8.219 9.173 1.00 92.62 179 LEU A O 1
ATOM 1354 N N . VAL A 1 180 ? -3.757 7.979 8.317 1.00 95.12 180 VAL A N 1
ATOM 1355 C CA . VAL A 1 180 ? -3.787 6.514 8.322 1.00 95.12 180 VAL A CA 1
ATOM 1356 C C . VAL A 1 180 ? -3.878 6.035 6.880 1.00 95.12 180 VAL A C 1
ATOM 1358 O O . VAL A 1 180 ? -4.777 6.457 6.160 1.00 95.12 180 VAL A O 1
ATOM 1361 N N . GLN A 1 181 ? -2.956 5.185 6.431 1.00 94.94 181 GLN A N 1
ATOM 1362 C CA . GLN A 1 181 ? -3.003 4.631 5.073 1.00 94.94 181 GLN A CA 1
ATOM 1363 C C . GLN A 1 181 ? -3.420 3.169 5.107 1.00 94.94 181 GLN A C 1
ATOM 1365 O O . GLN A 1 181 ? -2.731 2.356 5.712 1.00 94.94 181 GLN A O 1
ATOM 1370 N N . LEU A 1 182 ? -4.518 2.830 4.438 1.00 96.12 182 LEU A N 1
ATOM 1371 C CA . LEU A 1 182 ? -4.968 1.451 4.270 1.00 96.12 182 LEU A CA 1
ATOM 1372 C C . LEU A 1 182 ? -4.346 0.827 3.020 1.00 96.12 182 LEU A C 1
ATOM 1374 O O . LEU A 1 182 ? -4.470 1.378 1.925 1.00 96.12 182 LEU A O 1
ATOM 1378 N N . TYR A 1 183 ? -3.716 -0.341 3.159 1.00 97.06 183 TYR A N 1
ATOM 1379 C CA . TYR A 1 183 ? -3.245 -1.097 2.002 1.00 97.06 183 TYR A CA 1
ATOM 1380 C C . TYR A 1 183 ? -4.405 -1.821 1.318 1.00 97.06 183 TYR A C 1
ATOM 1382 O O . TYR A 1 183 ? -4.967 -2.769 1.860 1.00 97.06 183 TYR A O 1
ATOM 1390 N N . VAL A 1 184 ? -4.753 -1.393 0.105 1.00 95.56 184 VAL A N 1
ATOM 1391 C CA . VAL A 1 184 ? -5.903 -1.910 -0.664 1.00 95.56 184 VAL A CA 1
ATOM 1392 C C . VAL A 1 184 ? -5.491 -2.767 -1.855 1.00 95.56 184 VAL A C 1
ATOM 1394 O O . VAL A 1 184 ? -6.315 -3.075 -2.702 1.00 95.56 184 VAL A O 1
ATOM 1397 N N . GLN A 1 185 ? -4.227 -3.190 -1.924 1.00 94.69 185 GLN A N 1
ATOM 1398 C CA . GLN A 1 185 ? -3.660 -4.044 -2.974 1.00 94.69 185 GLN A CA 1
ATOM 1399 C C . GLN A 1 185 ? -3.541 -3.419 -4.371 1.00 94.69 185 GLN A C 1
ATOM 1401 O O . GLN A 1 185 ? -2.442 -3.435 -4.917 1.00 94.69 185 GLN A O 1
ATOM 1406 N N . THR A 1 186 ? -4.616 -2.891 -4.960 1.00 93.25 186 THR A N 1
ATOM 1407 C CA . THR A 1 186 ? -4.631 -2.359 -6.338 1.00 93.25 186 THR A CA 1
ATOM 1408 C C . THR A 1 186 ? -5.320 -0.999 -6.420 1.00 93.25 186 THR A C 1
ATOM 1410 O O . THR A 1 186 ? -6.128 -0.653 -5.558 1.00 93.25 186 THR A O 1
ATOM 1413 N N . HIS A 1 187 ? -5.037 -0.237 -7.481 1.00 91.25 187 HIS A N 1
ATOM 1414 C CA . HIS A 1 187 ? -5.705 1.044 -7.726 1.00 91.25 187 HIS A CA 1
ATOM 1415 C C . HIS A 1 187 ? -7.216 0.879 -7.963 1.00 91.25 187 HIS A C 1
ATOM 1417 O O . HIS A 1 187 ? -8.008 1.639 -7.424 1.00 91.25 187 HIS A O 1
ATOM 1423 N N . THR A 1 188 ? -7.640 -0.169 -8.673 1.00 90.62 188 THR A N 1
ATOM 1424 C CA . THR A 1 188 ? -9.067 -0.472 -8.888 1.00 90.62 188 THR A CA 1
ATOM 1425 C C . THR A 1 188 ? -9.817 -0.688 -7.569 1.00 90.62 188 THR A C 1
ATOM 1427 O O . THR A 1 188 ? -10.963 -0.266 -7.402 1.00 90.62 188 THR A O 1
ATOM 1430 N N . PHE A 1 189 ? -9.170 -1.332 -6.592 1.00 92.56 189 PHE A N 1
ATOM 1431 C CA . PHE A 1 189 ? -9.739 -1.504 -5.255 1.00 92.56 189 PHE A CA 1
ATOM 1432 C C . PHE A 1 189 ? -9.791 -0.185 -4.484 1.00 92.56 189 PHE A C 1
ATOM 1434 O O . PHE A 1 189 ? -10.774 0.062 -3.786 1.00 92.56 189 PHE A O 1
ATOM 1441 N N . TYR A 1 190 ? -8.780 0.675 -4.645 1.00 91.81 190 TYR A N 1
ATOM 1442 C CA . TYR A 1 190 ? -8.824 2.046 -4.142 1.00 91.81 190 TYR A CA 1
ATOM 1443 C C . TYR A 1 190 ? -10.034 2.806 -4.696 1.00 91.81 190 TYR A C 1
ATOM 1445 O O . TYR A 1 190 ? -10.804 3.322 -3.895 1.00 91.81 190 TYR A O 1
ATOM 1453 N N . GLU A 1 191 ? -10.239 2.835 -6.014 1.00 89.75 191 GLU A N 1
ATOM 1454 C CA . GLU A 1 191 ? -11.359 3.554 -6.642 1.00 89.75 191 GLU A CA 1
ATOM 1455 C C . GLU A 1 191 ? -12.706 3.071 -6.090 1.00 89.75 191 GLU A C 1
ATOM 1457 O O . GLU A 1 191 ? -13.494 3.871 -5.591 1.00 89.75 191 GLU A O 1
ATOM 1462 N N . THR A 1 192 ? -12.905 1.748 -6.041 1.00 88.12 192 THR A N 1
ATOM 1463 C CA . THR A 1 192 ? -14.129 1.125 -5.502 1.00 88.12 192 THR A CA 1
ATOM 1464 C C . THR A 1 192 ? -14.420 1.567 -4.061 1.00 88.12 192 THR A C 1
ATOM 1466 O O . THR A 1 192 ? -15.557 1.885 -3.702 1.00 88.12 192 THR A O 1
ATOM 1469 N N . ILE A 1 193 ? -13.389 1.583 -3.212 1.00 89.56 193 ILE A N 1
ATOM 1470 C CA . ILE A 1 193 ? -13.527 1.958 -1.802 1.00 89.56 193 ILE A CA 1
ATOM 1471 C C . ILE A 1 193 ? -13.707 3.473 -1.653 1.00 89.56 193 ILE A C 1
ATOM 1473 O O . ILE A 1 193 ? -14.556 3.921 -0.884 1.00 89.56 193 ILE A O 1
ATOM 1477 N N . ASN A 1 194 ? -12.930 4.269 -2.383 1.00 89.00 194 ASN A N 1
ATOM 1478 C CA . ASN A 1 194 ? -12.933 5.726 -2.303 1.00 89.00 194 ASN A CA 1
ATOM 1479 C C . ASN A 1 194 ? -14.251 6.334 -2.801 1.00 89.00 194 ASN A C 1
ATOM 1481 O O . ASN A 1 194 ? -14.725 7.313 -2.224 1.00 89.00 194 ASN A O 1
ATOM 1485 N N . ASP A 1 195 ? -14.883 5.718 -3.798 1.00 86.19 195 ASP A N 1
ATOM 1486 C CA . ASP A 1 195 ? -16.221 6.096 -4.257 1.00 86.19 195 ASP A CA 1
ATOM 1487 C C . ASP A 1 195 ? -17.287 5.863 -3.180 1.00 86.19 195 ASP A C 1
ATOM 1489 O O . ASP A 1 195 ? -18.258 6.611 -3.089 1.00 86.19 195 ASP A O 1
ATOM 1493 N N . SER A 1 196 ? -17.082 4.872 -2.309 1.00 79.88 196 SER A N 1
ATOM 1494 C CA . SER A 1 196 ? -17.945 4.625 -1.146 1.00 79.88 196 SER A CA 1
ATOM 1495 C C . SER A 1 196 ? -17.598 5.522 0.049 1.00 79.88 196 SER A C 1
ATOM 1497 O O . SER A 1 196 ? -18.401 5.679 0.971 1.00 79.88 196 SER A O 1
ATOM 1499 N N . PHE A 1 197 ? -16.393 6.097 0.059 1.00 76.06 197 PHE A N 1
ATOM 1500 C CA . PHE A 1 197 ? -15.781 6.727 1.221 1.00 76.06 197 PHE A CA 1
ATOM 1501 C C . PHE A 1 197 ? -15.122 8.064 0.847 1.00 76.06 197 PHE A C 1
ATOM 1503 O O . PHE A 1 197 ? -13.900 8.190 0.783 1.00 76.06 197 PHE A O 1
ATOM 1510 N N . HIS A 1 198 ? -15.937 9.092 0.596 1.00 66.62 198 HIS A N 1
ATOM 1511 C CA . HIS A 1 198 ? -15.478 10.412 0.145 1.00 66.62 198 HIS A CA 1
ATOM 1512 C C . HIS A 1 198 ? -14.683 11.187 1.222 1.00 66.62 198 HIS A C 1
ATOM 1514 O O . HIS A 1 198 ? -15.229 12.039 1.922 1.00 66.62 198 HIS A O 1
ATOM 1520 N N . GLY A 1 199 ? -13.382 10.903 1.363 1.00 62.00 199 GLY A N 1
ATOM 1521 C CA . GLY A 1 199 ? -12.411 11.752 2.077 1.00 62.00 199 GLY A CA 1
ATOM 1522 C C . GLY A 1 199 ? -12.727 12.022 3.553 1.00 62.00 199 GLY A C 1
ATOM 1523 O O . GLY A 1 199 ? -12.454 13.110 4.062 1.00 62.00 199 GLY A O 1
ATOM 1524 N N . SER A 1 200 ? -13.346 11.061 4.239 1.00 73.31 200 SER A N 1
ATOM 1525 C CA . SER A 1 200 ? -13.853 11.278 5.592 1.00 73.31 200 SER A CA 1
ATOM 1526 C C . SER A 1 200 ? -12.754 11.203 6.645 1.00 73.31 200 SER A C 1
ATOM 1528 O O . SER A 1 200 ? -11.874 10.340 6.611 1.00 73.31 200 SER A O 1
ATOM 1530 N N . GLN A 1 201 ? -12.853 12.094 7.631 1.00 90.88 201 GLN A N 1
ATOM 1531 C CA . GLN A 1 201 ? -12.135 11.912 8.881 1.00 90.88 201 GLN A CA 1
ATOM 1532 C C . GLN A 1 201 ? -12.674 10.667 9.585 1.00 90.88 201 GLN A C 1
ATOM 1534 O O . GLN A 1 201 ? -13.887 10.493 9.720 1.00 90.88 201 GLN A O 1
ATOM 1539 N N . VAL A 1 202 ? -11.774 9.816 10.055 1.00 94.19 202 VAL A N 1
ATOM 1540 C CA . VAL A 1 202 ? -12.092 8.593 10.781 1.00 94.19 202 VAL A CA 1
ATOM 1541 C C . VAL A 1 202 ? -11.616 8.686 12.220 1.00 94.19 202 VAL A C 1
ATOM 1543 O O . VAL A 1 202 ? -10.840 9.558 12.608 1.00 94.19 202 VAL A O 1
ATOM 1546 N N . THR A 1 203 ? -12.131 7.786 13.042 1.00 94.81 203 THR A N 1
ATOM 1547 C CA . THR A 1 203 ? -11.677 7.580 14.415 1.00 94.81 203 THR A CA 1
ATOM 1548 C C . THR A 1 203 ? -11.204 6.141 14.527 1.00 94.81 203 THR A C 1
ATOM 1550 O O . THR A 1 203 ? -11.834 5.251 13.951 1.00 94.81 203 THR A O 1
ATOM 1553 N N . ALA A 1 204 ? -10.100 5.935 15.241 1.00 96.19 204 ALA A N 1
ATOM 1554 C CA . ALA A 1 204 ? -9.538 4.616 15.493 1.00 96.19 204 ALA A CA 1
ATOM 1555 C C . ALA A 1 204 ? -9.516 4.330 16.997 1.00 96.19 204 ALA A C 1
ATOM 1557 O O . ALA A 1 204 ? -9.016 5.136 17.781 1.00 96.19 204 ALA A O 1
ATOM 1558 N N . GLU A 1 205 ? -10.035 3.176 17.394 1.00 96.69 205 GLU A N 1
ATOM 1559 C CA . GLU A 1 205 ? -9.904 2.618 18.740 1.00 96.69 205 GLU A CA 1
ATOM 1560 C C . GLU A 1 205 ? -8.671 1.710 18.762 1.00 96.69 205 GLU A C 1
ATOM 1562 O O . GLU A 1 205 ? -8.671 0.624 18.179 1.00 96.69 205 GLU A O 1
ATOM 1567 N N . LEU A 1 206 ? -7.585 2.177 19.377 1.00 96.00 206 LEU A N 1
ATOM 1568 C CA . LEU A 1 206 ? -6.323 1.445 19.466 1.00 96.00 206 LEU A CA 1
ATOM 1569 C C . LEU A 1 206 ? -6.342 0.428 20.605 1.00 96.00 206 LEU A C 1
ATOM 1571 O O . LEU A 1 206 ? -6.931 0.670 21.659 1.00 96.00 206 LEU A O 1
ATOM 1575 N N . ASN A 1 207 ? -5.595 -0.664 20.422 1.00 95.56 207 ASN A N 1
ATOM 1576 C CA . ASN A 1 207 ? -5.608 -1.833 21.307 1.00 95.56 207 ASN A CA 1
ATOM 1577 C C . ASN A 1 207 ? -7.002 -2.473 21.397 1.00 95.56 207 ASN A C 1
ATOM 1579 O O . ASN A 1 207 ? -7.374 -3.015 22.438 1.00 95.56 207 ASN A O 1
ATOM 1583 N N . SER A 1 208 ? -7.769 -2.401 20.306 1.00 94.88 208 SER A N 1
ATOM 1584 C CA . SER A 1 208 ? -9.072 -3.050 20.224 1.00 94.88 208 SER A CA 1
ATOM 1585 C C . SER A 1 208 ? -8.925 -4.571 20.335 1.00 94.88 208 SER A C 1
ATOM 1587 O O . SER A 1 208 ? -7.922 -5.157 19.928 1.00 94.88 208 SER A O 1
ATOM 1589 N N . THR A 1 209 ? -9.954 -5.221 20.875 1.00 96.31 209 THR A N 1
ATOM 1590 C CA . THR A 1 209 ? -10.040 -6.688 20.991 1.00 96.31 209 THR A CA 1
ATOM 1591 C C . THR A 1 209 ? -10.741 -7.334 19.795 1.00 96.31 209 THR A C 1
ATOM 1593 O O . THR A 1 209 ? -10.987 -8.542 19.782 1.00 96.31 209 THR A O 1
ATOM 1596 N N . CYS A 1 210 ? -11.090 -6.534 18.787 1.00 97.62 210 CYS A N 1
ATOM 1597 C CA . CYS A 1 210 ? -11.797 -7.011 17.616 1.00 97.62 210 CYS A CA 1
ATOM 1598 C C . CYS A 1 210 ? -10.923 -7.978 16.787 1.00 97.62 210 CYS A C 1
ATOM 1600 O O . CYS A 1 210 ? -9.694 -7.919 16.799 1.00 97.62 210 CYS A O 1
ATOM 1602 N N . THR A 1 211 ? -11.553 -8.929 16.091 1.00 98.25 211 THR A N 1
ATOM 1603 C CA . THR A 1 211 ? -10.835 -9.974 15.342 1.00 98.25 211 THR A CA 1
ATOM 1604 C C . THR A 1 211 ? -10.614 -9.552 13.896 1.00 98.25 211 THR A C 1
ATOM 1606 O O . THR A 1 211 ? -11.572 -9.305 13.163 1.00 98.25 211 THR A O 1
ATOM 1609 N N . ILE A 1 212 ? -9.355 -9.526 13.464 1.00 98.06 212 ILE A N 1
ATOM 1610 C CA . ILE A 1 212 ? -8.992 -9.272 12.068 1.00 98.06 212 ILE A CA 1
ATOM 1611 C C . ILE A 1 212 ? -9.501 -10.422 11.195 1.00 98.06 212 ILE A C 1
ATOM 1613 O O . ILE A 1 212 ? -9.234 -11.594 11.466 1.00 98.06 212 ILE A O 1
ATOM 1617 N N . LYS A 1 213 ? -10.241 -10.086 10.136 1.00 97.56 213 LYS A N 1
ATOM 1618 C CA . LYS A 1 213 ? -10.661 -11.051 9.114 1.00 97.56 213 LYS A CA 1
ATOM 1619 C C . LYS A 1 213 ? -9.595 -11.178 8.034 1.00 97.56 213 LYS A C 1
ATOM 1621 O O . LYS A 1 213 ? -8.900 -10.224 7.711 1.00 97.56 213 LYS A O 1
ATOM 1626 N N . THR A 1 214 ? -9.529 -12.346 7.410 1.00 96.75 214 THR A N 1
ATOM 1627 C CA . THR A 1 214 ? -8.805 -12.514 6.149 1.00 96.75 214 THR A CA 1
ATOM 1628 C C . THR A 1 214 ? -9.765 -12.282 4.992 1.00 96.75 214 THR A C 1
ATOM 1630 O O . THR A 1 214 ? -10.775 -12.978 4.866 1.00 96.75 214 THR A O 1
ATOM 1633 N N . TYR A 1 215 ? -9.444 -11.318 4.138 1.00 94.94 215 TYR A N 1
ATOM 1634 C CA . TYR A 1 215 ? -10.207 -11.039 2.928 1.00 94.94 215 TYR A CA 1
ATOM 1635 C C . TYR A 1 215 ? -9.576 -11.736 1.722 1.00 94.94 215 TYR A C 1
ATOM 1637 O O . TYR A 1 215 ? -8.365 -11.963 1.665 1.00 94.94 215 TYR A O 1
ATOM 1645 N N . LYS A 1 216 ? -10.417 -12.110 0.760 1.00 92.31 216 LYS A N 1
ATOM 1646 C CA . LYS A 1 216 ? -9.969 -12.548 -0.555 1.00 92.31 216 LYS A CA 1
ATOM 1647 C C . LYS A 1 216 ? -9.349 -11.343 -1.249 1.00 92.31 216 LYS A C 1
ATOM 1649 O O . LYS A 1 216 ? -9.758 -10.201 -1.065 1.00 92.31 216 LYS A O 1
ATOM 1654 N N . SER A 1 217 ? -8.332 -11.620 -2.038 1.00 87.62 217 SER A N 1
ATOM 1655 C CA . SER A 1 217 ? -7.588 -10.610 -2.768 1.00 87.62 217 SER A CA 1
ATOM 1656 C C . SER A 1 217 ? -7.220 -11.177 -4.131 1.00 87.62 217 SER A C 1
ATOM 1658 O O . SER A 1 217 ? -7.316 -12.392 -4.343 1.00 87.62 217 SER A O 1
ATOM 1660 N N . LEU A 1 218 ? -6.839 -10.315 -5.068 1.00 86.19 218 LEU A N 1
ATOM 1661 C CA . LEU A 1 218 ? -6.409 -10.779 -6.380 1.00 86.19 218 LEU A CA 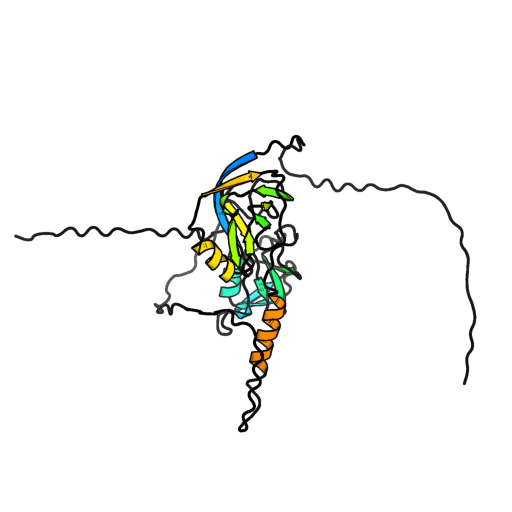1
ATOM 1662 C C . LEU A 1 218 ? -5.052 -11.467 -6.251 1.00 86.19 218 LEU A C 1
ATOM 1664 O O . LEU A 1 218 ? -4.145 -10.970 -5.577 1.00 86.19 218 LEU A O 1
ATOM 1668 N N . VAL A 1 219 ? -4.887 -12.592 -6.940 1.00 83.69 219 VAL A N 1
ATOM 1669 C CA . VAL A 1 219 ? -3.571 -13.210 -7.109 1.00 83.69 219 VAL A CA 1
ATOM 1670 C C . VAL A 1 219 ? -2.888 -12.530 -8.291 1.00 83.69 219 VAL A C 1
ATOM 1672 O O . VAL A 1 219 ? -2.947 -12.996 -9.425 1.00 83.69 219 VAL A O 1
ATOM 1675 N N . LEU A 1 220 ? -2.257 -11.384 -8.024 1.00 83.75 220 LEU A N 1
ATOM 1676 C CA . LEU A 1 220 ? -1.717 -10.518 -9.079 1.00 83.75 220 LEU A CA 1
ATOM 1677 C C . LEU A 1 220 ? -0.684 -11.223 -9.974 1.00 83.75 220 LEU A C 1
ATOM 1679 O O . LEU A 1 220 ? -0.632 -10.969 -11.173 1.00 83.75 220 LEU A O 1
ATOM 1683 N N . LYS A 1 221 ? 0.116 -12.139 -9.411 1.00 77.00 221 LYS A N 1
ATOM 1684 C CA . LYS A 1 221 ? 1.133 -12.883 -10.171 1.00 77.00 221 LYS A CA 1
ATOM 1685 C C . LYS A 1 221 ? 0.549 -13.830 -11.209 1.00 77.00 221 LYS A C 1
ATOM 1687 O O . LYS A 1 221 ? 1.189 -14.059 -12.228 1.00 77.00 221 LYS A O 1
ATOM 1692 N N . ASP A 1 222 ? -0.611 -14.411 -10.930 1.00 75.88 222 ASP A N 1
ATOM 1693 C CA . ASP A 1 222 ? -1.226 -15.351 -11.861 1.00 75.88 222 ASP A CA 1
ATOM 1694 C C . ASP A 1 222 ? -1.903 -14.588 -13.000 1.00 75.88 222 ASP A C 1
ATOM 1696 O O . ASP A 1 222 ? -1.669 -14.925 -14.155 1.00 75.88 222 ASP A O 1
ATOM 1700 N N . GLY A 1 223 ? -2.559 -13.458 -12.702 1.00 68.44 223 GLY A N 1
ATOM 1701 C CA . GLY A 1 223 ? -3.077 -12.562 -13.744 1.00 68.44 223 GLY A CA 1
ATOM 1702 C C . GLY A 1 223 ? -1.991 -12.026 -14.689 1.00 68.44 223 GLY A C 1
ATOM 1703 O O . GLY A 1 223 ? -2.227 -11.878 -15.882 1.00 68.44 223 GLY A O 1
ATOM 1704 N N . LEU A 1 224 ? -0.769 -11.801 -14.193 1.00 75.75 224 LEU A N 1
ATOM 1705 C CA . LEU A 1 224 ? 0.378 -11.425 -15.031 1.00 75.75 224 LEU A CA 1
ATOM 1706 C C . LEU A 1 224 ? 0.809 -12.515 -16.017 1.00 75.75 224 LEU A C 1
ATOM 1708 O O . LEU A 1 224 ? 1.243 -12.195 -17.120 1.00 75.75 224 LEU A O 1
ATOM 1712 N N . LYS A 1 225 ? 0.717 -13.796 -15.638 1.00 69.75 225 LYS A N 1
ATOM 1713 C CA . LYS A 1 225 ? 1.067 -14.897 -16.549 1.00 69.75 225 LYS A CA 1
ATOM 1714 C C . LYS A 1 225 ? 0.092 -14.960 -17.714 1.00 69.75 225 LYS A C 1
ATOM 1716 O O . LYS A 1 225 ? 0.540 -15.146 -18.839 1.00 69.75 225 LYS A O 1
ATOM 1721 N N . ASP A 1 226 ? -1.192 -14.761 -17.437 1.00 66.12 226 ASP A N 1
ATOM 1722 C CA . ASP A 1 226 ? -2.238 -14.781 -18.456 1.00 66.12 226 ASP A CA 1
ATOM 1723 C C . ASP A 1 226 ? -2.070 -13.601 -19.429 1.00 66.12 226 ASP A C 1
ATOM 1725 O O . ASP A 1 226 ? -2.108 -13.793 -20.644 1.00 66.12 226 ASP A O 1
ATOM 1729 N N . LEU A 1 227 ? -1.762 -12.400 -18.917 1.00 63.44 227 LEU A N 1
ATOM 1730 C CA . LEU A 1 227 ? -1.467 -11.226 -19.752 1.00 63.44 227 LEU A CA 1
ATOM 1731 C C . LEU A 1 227 ? -0.237 -11.438 -20.650 1.00 63.44 227 LEU A C 1
ATOM 1733 O O . LEU A 1 227 ? -0.283 -11.138 -21.839 1.00 63.44 227 LEU A O 1
ATOM 1737 N N . ASN A 1 228 ? 0.842 -12.010 -20.109 1.00 61.78 228 ASN A N 1
ATOM 1738 C CA . ASN A 1 228 ? 2.068 -12.253 -20.874 1.00 61.78 228 ASN A CA 1
ATOM 1739 C C . ASN A 1 228 ? 1.930 -13.396 -21.902 1.00 61.78 228 ASN A C 1
ATOM 1741 O O . ASN A 1 228 ? 2.705 -13.455 -22.856 1.00 61.78 228 ASN A O 1
ATOM 1745 N N . GLN A 1 229 ? 1.004 -14.343 -21.711 1.00 61.69 229 GLN A N 1
ATOM 1746 C CA . GLN A 1 229 ? 0.780 -15.434 -22.670 1.00 61.69 229 GLN A CA 1
ATOM 1747 C C . GLN A 1 229 ? 0.030 -14.951 -23.913 1.00 61.69 229 GLN A C 1
ATOM 1749 O O . GLN A 1 229 ? 0.400 -15.333 -25.020 1.00 61.69 229 GLN A O 1
ATOM 1754 N N . HIS A 1 230 ? -0.943 -14.051 -23.750 1.00 59.72 230 HIS A N 1
ATOM 1755 C CA . HIS A 1 230 ? -1.723 -13.533 -24.874 1.00 59.72 230 HIS A CA 1
ATOM 1756 C C . HIS A 1 230 ? -0.904 -12.702 -25.873 1.00 59.72 230 HIS A C 1
ATOM 1758 O O . HIS A 1 230 ? -1.171 -12.770 -27.068 1.00 59.72 230 HIS A O 1
ATOM 1764 N N . GLU A 1 231 ? 0.132 -11.983 -25.432 1.00 59.12 231 GLU A N 1
ATOM 1765 C CA . GLU A 1 231 ? 0.985 -11.203 -26.347 1.00 59.12 231 GLU A CA 1
ATOM 1766 C C . GLU A 1 231 ? 1.895 -12.074 -27.237 1.00 59.12 231 GLU A C 1
ATOM 1768 O O . GLU A 1 231 ? 2.374 -11.608 -28.269 1.00 59.12 231 GLU A O 1
ATOM 1773 N N . ASN A 1 232 ? 2.139 -13.338 -26.869 1.00 56.25 232 ASN A N 1
ATOM 1774 C CA . ASN A 1 232 ? 3.061 -14.219 -27.597 1.00 56.25 232 ASN A CA 1
ATOM 1775 C C . ASN A 1 232 ? 2.376 -15.131 -28.631 1.00 56.25 232 ASN A C 1
ATOM 1777 O O . ASN A 1 232 ? 3.075 -15.775 -29.410 1.00 56.25 232 ASN A O 1
ATOM 1781 N N . GLU A 1 233 ? 1.042 -15.189 -28.666 1.00 57.69 233 GLU A N 1
ATOM 1782 C CA . GLU A 1 233 ? 0.292 -16.030 -29.615 1.00 57.69 233 GLU A CA 1
ATOM 1783 C C . GLU A 1 233 ? -0.179 -15.271 -30.872 1.00 57.69 233 GLU A C 1
ATOM 1785 O O . GLU A 1 233 ? -0.642 -15.892 -31.825 1.00 57.69 233 GLU A O 1
ATOM 1790 N N . GLU A 1 234 ? -0.009 -13.944 -30.945 1.00 54.75 234 GLU A N 1
ATOM 1791 C CA . GLU A 1 234 ? -0.487 -13.126 -32.078 1.00 54.75 234 GLU A CA 1
ATOM 1792 C C . GLU A 1 234 ? 0.459 -13.059 -33.298 1.00 54.75 234 GLU A C 1
ATOM 1794 O O . GLU A 1 234 ? 0.215 -12.279 -34.221 1.00 54.75 234 GLU A O 1
ATOM 1799 N N . HIS A 1 235 ? 1.528 -13.867 -33.362 1.00 54.66 235 HIS A N 1
ATOM 1800 C CA . HIS A 1 235 ? 2.511 -13.775 -34.457 1.00 54.66 235 HIS A CA 1
ATOM 1801 C C . HIS A 1 235 ? 2.685 -15.011 -35.352 1.00 54.66 235 HIS A C 1
ATOM 1803 O O . HIS A 1 235 ? 3.544 -14.986 -36.231 1.00 54.66 235 HIS A O 1
ATOM 1809 N N . ASP A 1 236 ? 1.838 -16.035 -35.234 1.00 51.53 236 ASP A N 1
ATOM 1810 C CA . ASP A 1 236 ? 1.883 -17.188 -36.140 1.00 51.53 236 ASP A CA 1
ATOM 1811 C C . ASP A 1 236 ? 0.548 -17.396 -36.876 1.00 51.53 236 ASP A C 1
ATOM 1813 O O . ASP A 1 236 ? -0.383 -18.003 -36.359 1.00 51.53 236 ASP A O 1
ATOM 1817 N N . GLY A 1 237 ? 0.502 -16.971 -38.144 1.00 51.12 237 GLY A N 1
ATOM 1818 C CA . GLY A 1 237 ? -0.199 -17.740 -39.179 1.00 51.12 237 GLY A CA 1
ATOM 1819 C C . GLY A 1 237 ? -1.563 -17.241 -39.661 1.00 51.12 237 GLY A C 1
ATOM 1820 O O . GLY A 1 237 ? -2.596 -17.443 -39.038 1.00 51.12 237 GLY A O 1
ATOM 1821 N N . ASP A 1 238 ? -1.526 -16.653 -40.854 1.00 52.03 238 ASP A N 1
ATOM 1822 C CA . ASP A 1 238 ? -2.332 -16.999 -42.033 1.00 52.03 238 ASP A CA 1
ATOM 1823 C C . ASP A 1 238 ? -3.529 -17.975 -41.861 1.00 52.03 238 ASP A C 1
ATOM 1825 O O . ASP A 1 238 ? -3.380 -19.104 -41.407 1.00 52.03 238 ASP A O 1
ATOM 1829 N N . SER A 1 239 ? -4.684 -17.486 -42.329 1.00 63.19 239 SER A N 1
ATOM 1830 C CA . SER A 1 239 ? -5.888 -18.154 -42.858 1.00 63.19 239 SER A CA 1
ATOM 1831 C C . SER A 1 239 ? -6.388 -19.514 -42.312 1.00 63.19 239 SER A C 1
ATOM 1833 O O . SER A 1 239 ? -5.770 -20.566 -42.423 1.00 63.19 239 SER A O 1
ATOM 1835 N N . ASP A 1 240 ? -7.675 -19.456 -41.942 1.00 54.38 240 ASP A N 1
ATOM 1836 C CA . ASP A 1 240 ? -8.719 -20.486 -42.039 1.00 54.38 240 ASP A CA 1
ATOM 1837 C C . ASP A 1 240 ? -9.112 -21.337 -40.811 1.00 54.38 240 ASP A C 1
ATOM 1839 O O . ASP A 1 240 ? -8.326 -21.989 -40.135 1.00 54.38 240 ASP A O 1
ATOM 1843 N N . ALA A 1 241 ? -10.444 -21.408 -40.677 1.00 48.81 241 ALA A N 1
ATOM 1844 C CA . ALA A 1 241 ? -11.284 -22.362 -39.948 1.00 48.81 241 ALA A CA 1
ATOM 1845 C C . ALA A 1 241 ? -11.590 -22.095 -38.459 1.00 48.81 241 ALA A C 1
ATOM 1847 O O . ALA A 1 241 ? -10.881 -22.463 -37.527 1.00 48.81 241 ALA A O 1
ATOM 1848 N N . ALA A 1 242 ? -12.795 -21.549 -38.277 1.00 51.84 242 ALA A N 1
ATOM 1849 C CA . ALA A 1 242 ? -13.545 -21.417 -37.040 1.00 51.84 242 ALA A CA 1
ATOM 1850 C C . ALA A 1 242 ? -13.629 -22.711 -36.207 1.00 51.84 242 ALA A C 1
ATOM 1852 O O . ALA A 1 242 ? -14.094 -23.747 -36.680 1.00 51.84 242 ALA A O 1
ATOM 1853 N N . SER A 1 243 ? -13.319 -22.597 -34.914 1.00 43.34 243 SER A N 1
ATOM 1854 C CA . SER A 1 243 ? -13.811 -23.509 -33.879 1.00 43.34 243 SER A CA 1
ATOM 1855 C C . SER A 1 243 ? -13.885 -22.782 -32.534 1.00 43.34 243 SER A C 1
ATOM 1857 O O . SER A 1 243 ? -12.926 -22.725 -31.771 1.00 43.34 243 SER A O 1
ATOM 1859 N N . THR A 1 244 ? -15.057 -22.226 -32.239 1.00 45.94 244 THR A N 1
ATOM 1860 C CA . THR A 1 244 ? -15.421 -21.617 -30.954 1.00 45.94 244 THR A CA 1
ATOM 1861 C C . THR A 1 244 ? -15.352 -22.627 -29.811 1.00 45.94 244 THR A C 1
ATOM 1863 O O . THR A 1 244 ? -16.156 -23.559 -29.749 1.00 45.94 244 THR A O 1
ATOM 1866 N N . LYS A 1 245 ? -14.446 -22.392 -28.858 1.00 37.16 245 LYS A N 1
ATOM 1867 C CA . LYS A 1 245 ? -14.499 -22.976 -27.516 1.00 37.16 245 LYS A CA 1
ATOM 1868 C C . LYS A 1 245 ? -14.285 -21.858 -26.496 1.00 37.16 245 LYS A C 1
ATOM 1870 O O . LYS A 1 245 ? -13.164 -21.455 -26.219 1.00 37.16 245 LYS A O 1
ATOM 1875 N N . THR A 1 246 ? -15.388 -21.312 -26.002 1.00 33.44 246 THR A N 1
ATOM 1876 C CA . THR A 1 246 ? -15.422 -20.287 -24.958 1.00 33.44 246 THR A CA 1
ATOM 1877 C C . THR A 1 246 ? -15.060 -20.913 -23.611 1.00 33.44 246 THR A C 1
ATOM 1879 O O . THR A 1 246 ? -15.786 -21.766 -23.102 1.00 33.44 246 THR A O 1
ATOM 1882 N N . HIS A 1 247 ? -13.931 -20.497 -23.035 1.00 33.78 247 HIS A N 1
ATOM 1883 C CA . HIS A 1 247 ? -13.669 -20.644 -21.607 1.00 33.78 247 HIS A CA 1
ATOM 1884 C C . HIS A 1 247 ? -14.183 -19.384 -20.904 1.00 33.78 247 HIS A C 1
ATOM 1886 O O . HIS A 1 247 ? -13.729 -18.276 -21.171 1.00 33.78 247 HIS A O 1
ATOM 1892 N N . ASP A 1 248 ? -15.187 -19.584 -20.054 1.00 36.12 248 ASP A N 1
ATOM 1893 C CA . ASP A 1 248 ? -15.848 -18.568 -19.240 1.00 36.12 248 ASP A CA 1
ATOM 1894 C C . ASP A 1 248 ? -14.921 -18.154 -18.085 1.00 36.12 248 ASP A C 1
ATOM 1896 O O . ASP A 1 248 ? -14.928 -18.747 -17.004 1.00 36.12 248 ASP A O 1
ATOM 1900 N N . LEU A 1 249 ? -14.047 -17.180 -18.348 1.00 37.94 249 LEU A N 1
ATOM 1901 C CA . LEU A 1 249 ? -13.452 -16.354 -17.305 1.00 37.94 249 LEU A CA 1
ATOM 1902 C C . LEU A 1 249 ? -14.464 -15.251 -17.015 1.00 37.94 249 LEU A C 1
ATOM 1904 O O . LEU A 1 249 ? -14.667 -14.361 -17.842 1.00 37.94 249 LEU A O 1
ATOM 1908 N N . GLY A 1 250 ? -15.114 -15.349 -15.852 1.00 32.41 250 GLY A N 1
ATOM 1909 C CA . GLY A 1 250 ? -16.070 -14.360 -15.367 1.00 32.41 250 GLY A CA 1
ATOM 1910 C C . GLY A 1 250 ? -15.531 -12.953 -15.596 1.00 32.41 250 GLY A C 1
ATOM 1911 O O . GLY A 1 250 ? -14.497 -12.573 -15.047 1.00 32.41 250 GLY A O 1
ATOM 1912 N N . SER A 1 251 ? -16.212 -12.227 -16.476 1.00 34.19 251 SER A N 1
ATOM 1913 C CA . SER A 1 251 ? -15.799 -10.925 -16.968 1.00 34.19 251 SER A CA 1
ATOM 1914 C C . SER A 1 251 ? -15.647 -9.952 -15.803 1.00 34.19 251 SER A C 1
ATOM 1916 O O . SER A 1 251 ? -16.633 -9.505 -15.220 1.00 34.19 251 SER A O 1
ATOM 1918 N N . LEU A 1 252 ? -14.405 -9.607 -15.470 1.00 38.44 252 LEU A N 1
ATOM 1919 C CA . LEU A 1 252 ? -14.132 -8.362 -14.769 1.00 38.44 252 LEU A CA 1
ATOM 1920 C C . LEU A 1 252 ? -14.469 -7.231 -15.754 1.00 38.44 252 LEU A C 1
ATOM 1922 O O . LEU A 1 252 ? -13.939 -7.241 -16.868 1.00 38.44 252 LEU A O 1
ATOM 1926 N N . PRO A 1 253 ? -15.353 -6.277 -15.416 1.00 36.00 253 PRO A N 1
ATOM 1927 C CA . PR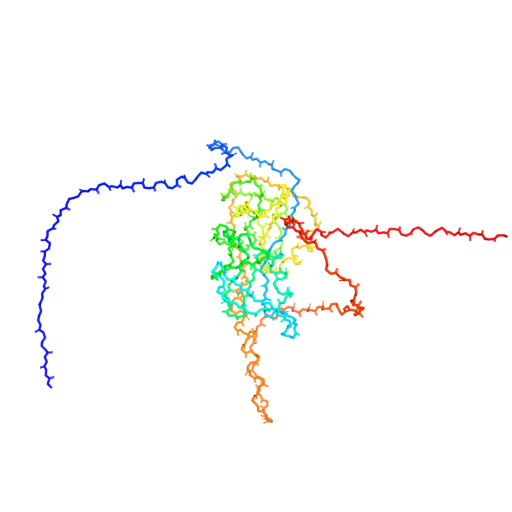O A 1 253 ? -15.581 -5.117 -16.262 1.00 36.00 253 PRO A CA 1
ATOM 1928 C C . PRO A 1 253 ? -14.345 -4.215 -16.189 1.00 36.00 253 PRO A C 1
ATOM 1930 O O . PRO A 1 253 ? -14.237 -3.350 -15.325 1.00 36.00 253 PRO A O 1
ATOM 1933 N N . ILE A 1 254 ? -13.389 -4.432 -17.091 1.00 38.75 254 ILE A N 1
ATOM 1934 C CA . ILE A 1 254 ? -12.287 -3.498 -17.322 1.00 38.75 254 ILE A CA 1
ATOM 1935 C C . ILE A 1 254 ? -12.797 -2.441 -18.307 1.00 38.75 254 ILE A C 1
ATOM 1937 O O . ILE A 1 254 ? -12.564 -2.506 -19.510 1.00 38.75 254 ILE A O 1
ATOM 1941 N N . THR A 1 255 ? -13.579 -1.485 -17.812 1.00 29.81 255 THR A N 1
ATOM 1942 C CA . THR A 1 255 ? -13.838 -0.241 -18.548 1.00 29.81 255 THR A CA 1
ATOM 1943 C C . THR A 1 255 ? -12.710 0.730 -18.229 1.00 29.81 255 THR A C 1
ATOM 1945 O O . THR A 1 255 ? -12.819 1.539 -17.314 1.00 29.81 255 THR A O 1
ATOM 1948 N N . GLU A 1 256 ? -11.604 0.640 -18.970 1.00 38.12 256 GLU A N 1
ATOM 1949 C CA . GLU A 1 256 ? -10.583 1.686 -18.958 1.00 38.12 256 GLU A CA 1
ATOM 1950 C C . GLU A 1 256 ? -11.081 2.887 -19.767 1.00 38.12 256 GLU A C 1
ATOM 1952 O O . GLU A 1 256 ? -10.979 2.936 -20.992 1.00 38.12 256 GLU A O 1
ATOM 1957 N N . SER A 1 257 ? -11.612 3.899 -19.085 1.00 30.08 257 SER A N 1
ATOM 1958 C CA . SER A 1 257 ? -11.672 5.241 -19.655 1.00 30.08 257 SER A CA 1
ATOM 1959 C C . SER A 1 257 ? -10.329 5.928 -19.413 1.00 30.08 257 SER A C 1
ATOM 1961 O O . SER A 1 257 ? -10.122 6.547 -18.372 1.00 30.08 257 SER A O 1
ATOM 1963 N N . HIS A 1 258 ? -9.406 5.830 -20.368 1.00 37.25 258 HIS A N 1
ATOM 1964 C CA . HIS A 1 258 ? -8.275 6.754 -20.443 1.00 37.25 258 HIS A CA 1
ATOM 1965 C C . HIS A 1 258 ? -8.795 8.135 -20.883 1.00 37.25 258 HIS A C 1
ATOM 1967 O O . HIS A 1 258 ? -9.291 8.254 -22.007 1.00 37.25 258 HIS A O 1
ATOM 1973 N N . PRO A 1 259 ? -8.687 9.208 -20.076 1.00 33.75 259 PRO A N 1
ATOM 1974 C CA . PRO A 1 259 ? -8.914 10.547 -20.595 1.00 33.75 259 PRO A CA 1
ATOM 1975 C C . PRO A 1 259 ? -7.749 10.908 -21.523 1.00 33.75 259 PRO A C 1
ATOM 1977 O O . PRO A 1 259 ? -6.624 11.138 -21.078 1.00 33.75 259 PRO A O 1
ATOM 1980 N N . SER A 1 260 ? -8.014 10.967 -22.829 1.00 30.97 260 SER A N 1
ATOM 1981 C CA . SER A 1 260 ? -7.102 11.573 -23.798 1.00 30.97 260 SER A CA 1
ATOM 1982 C C . SER A 1 260 ? -6.886 13.036 -23.408 1.00 30.97 260 SER A C 1
ATOM 1984 O O . SER A 1 260 ? -7.767 13.873 -23.597 1.00 30.97 260 SER A O 1
ATOM 1986 N N . ARG A 1 261 ? -5.731 13.350 -22.814 1.00 36.03 261 ARG A N 1
ATOM 1987 C CA . ARG A 1 261 ? -5.354 14.726 -22.489 1.00 36.03 261 ARG A CA 1
ATOM 1988 C C . ARG A 1 261 ? -4.492 15.287 -23.612 1.00 36.03 261 ARG A C 1
ATOM 1990 O O . ARG A 1 261 ? -3.399 14.800 -23.880 1.00 36.03 261 ARG A O 1
ATOM 1997 N N . GLU A 1 262 ? -5.045 16.305 -24.255 1.00 31.00 262 GLU A N 1
ATOM 1998 C CA . GLU A 1 262 ? -4.457 17.126 -25.307 1.00 31.00 262 GLU A CA 1
ATOM 1999 C C . GLU A 1 262 ? -3.064 17.642 -24.904 1.00 31.00 262 GLU A C 1
ATOM 2001 O O . GLU A 1 262 ? -2.880 18.256 -23.850 1.00 31.00 262 GLU A O 1
ATOM 2006 N N . THR A 1 263 ? -2.066 17.345 -25.734 1.00 38.34 263 THR A N 1
ATOM 2007 C CA . THR A 1 263 ? -0.673 17.773 -25.570 1.00 38.34 263 THR A CA 1
ATOM 2008 C C . THR A 1 263 ? -0.522 19.263 -25.865 1.00 38.34 263 THR A C 1
ATOM 2010 O O . THR A 1 263 ? -0.713 19.687 -27.004 1.00 38.34 263 THR A O 1
ATOM 2013 N N . GLN A 1 264 ? -0.086 20.039 -24.871 1.00 29.64 264 GLN A N 1
ATOM 2014 C CA . GLN A 1 264 ? 0.570 21.333 -25.083 1.00 29.64 264 GLN A CA 1
ATOM 2015 C C . GLN A 1 264 ? 2.079 21.219 -24.803 1.00 29.64 264 GLN A C 1
ATOM 2017 O O . GLN A 1 264 ? 2.481 20.407 -23.965 1.00 29.64 264 GLN A O 1
ATOM 2022 N N . PRO A 1 265 ? 2.919 21.982 -25.527 1.00 31.86 265 PRO A N 1
ATOM 2023 C CA . PRO A 1 265 ? 4.359 21.765 -25.567 1.00 31.86 265 PRO A CA 1
ATOM 2024 C C . PRO A 1 265 ? 5.061 22.213 -24.283 1.00 31.86 265 PRO A C 1
ATOM 2026 O O . PRO A 1 265 ? 4.682 23.192 -23.642 1.00 31.86 265 PRO A O 1
ATOM 2029 N N . ALA A 1 266 ? 6.108 21.462 -23.946 1.00 34.09 266 ALA A N 1
ATOM 2030 C CA . ALA A 1 266 ? 6.973 21.670 -22.801 1.00 34.09 266 ALA A CA 1
ATOM 2031 C C . ALA A 1 266 ? 7.893 22.876 -23.000 1.00 34.09 266 ALA A C 1
ATOM 2033 O O . ALA A 1 266 ? 8.594 22.959 -24.007 1.00 34.09 266 ALA A O 1
ATOM 2034 N N . ASP A 1 267 ? 7.946 23.739 -21.990 1.00 32.69 267 ASP A N 1
ATOM 2035 C CA . ASP A 1 267 ? 9.083 24.625 -21.771 1.00 32.69 267 ASP A CA 1
ATOM 2036 C C . ASP A 1 267 ? 9.139 25.028 -20.292 1.00 32.69 267 ASP A C 1
ATOM 2038 O O . ASP A 1 267 ? 8.458 25.968 -19.906 1.00 32.69 267 ASP A O 1
ATOM 2042 N N . VAL A 1 268 ? 9.891 24.304 -19.449 1.00 30.52 268 VAL A N 1
ATOM 2043 C CA . VAL A 1 268 ? 10.592 24.913 -18.300 1.00 30.52 268 VAL A CA 1
ATOM 2044 C C . VAL A 1 268 ? 11.775 24.047 -17.847 1.00 30.52 268 VAL A C 1
ATOM 2046 O O . VAL A 1 268 ? 11.665 22.852 -17.581 1.00 30.52 268 VAL A O 1
ATOM 2049 N N . SER A 1 269 ? 12.903 24.733 -17.726 1.00 28.78 269 SER A N 1
ATOM 2050 C CA . SER A 1 269 ? 14.192 24.382 -17.139 1.00 28.78 269 SER A CA 1
ATOM 2051 C C . SER A 1 269 ? 14.161 23.750 -15.741 1.00 28.78 269 SER A C 1
ATOM 2053 O O . SER A 1 269 ? 13.402 24.157 -14.863 1.00 28.78 269 SER A O 1
ATOM 2055 N N . ALA A 1 270 ? 15.113 22.841 -15.523 1.00 34.53 270 ALA A N 1
ATOM 2056 C CA . ALA A 1 270 ? 15.470 22.245 -14.244 1.00 34.53 270 ALA A CA 1
ATOM 2057 C C . ALA A 1 270 ? 16.116 23.251 -13.270 1.00 34.53 270 ALA A C 1
ATOM 2059 O O . ALA A 1 270 ? 17.113 23.886 -13.611 1.00 34.53 270 ALA A O 1
ATOM 2060 N N . ALA A 1 271 ? 15.602 23.314 -12.037 1.00 25.86 271 ALA A N 1
ATOM 2061 C CA . ALA A 1 271 ? 16.345 23.723 -10.843 1.00 25.86 271 ALA A CA 1
ATOM 2062 C C . ALA A 1 271 ? 15.616 23.274 -9.557 1.00 25.86 271 ALA A C 1
ATOM 2064 O O . ALA A 1 271 ? 14.472 23.654 -9.334 1.00 25.86 271 ALA A O 1
ATOM 2065 N N . GLY A 1 272 ? 16.324 22.523 -8.703 1.00 23.88 272 GLY A N 1
ATOM 2066 C CA . GLY A 1 272 ? 16.144 22.523 -7.243 1.00 23.88 272 GLY A CA 1
ATOM 2067 C C . GLY A 1 272 ? 15.102 21.573 -6.640 1.00 23.88 272 GLY A C 1
ATOM 2068 O O . GLY A 1 272 ? 14.011 22.004 -6.286 1.00 23.88 272 GLY A O 1
ATOM 2069 N N . LEU A 1 273 ? 15.478 20.307 -6.423 1.00 25.78 273 LEU A N 1
ATOM 2070 C CA . LEU A 1 273 ? 14.801 19.385 -5.501 1.00 25.78 273 LEU A CA 1
ATOM 2071 C C . LEU A 1 273 ? 15.607 19.317 -4.196 1.00 25.78 273 LEU A C 1
ATOM 2073 O O . LEU A 1 273 ? 16.586 18.583 -4.111 1.00 25.78 273 LEU A O 1
ATOM 2077 N N 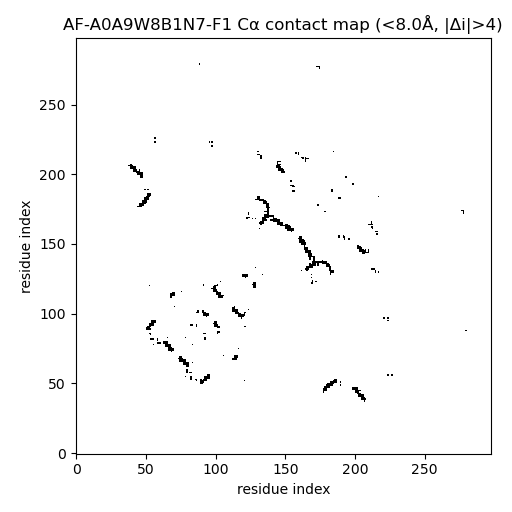. GLU A 1 274 ? 15.186 20.069 -3.181 1.00 27.22 274 GLU A N 1
ATOM 2078 C CA . GLU A 1 274 ? 15.619 19.872 -1.796 1.00 27.22 274 GLU A CA 1
ATOM 2079 C C . GLU A 1 274 ? 14.401 19.547 -0.918 1.00 27.22 274 GLU A C 1
ATOM 2081 O O . GLU A 1 274 ? 13.347 20.167 -1.037 1.00 27.22 274 GLU A O 1
ATOM 2086 N N . ASN A 1 275 ? 14.598 18.578 -0.017 1.00 27.25 275 ASN A N 1
ATOM 2087 C CA . ASN A 1 275 ? 13.699 18.076 1.031 1.00 27.25 275 ASN A CA 1
ATOM 2088 C C . ASN A 1 275 ? 12.561 17.130 0.607 1.00 27.25 275 ASN A C 1
ATOM 2090 O O . ASN A 1 275 ? 11.411 17.510 0.400 1.00 27.25 275 ASN A O 1
ATOM 2094 N N . TRP A 1 276 ? 12.889 15.834 0.629 1.00 33.28 276 TRP A N 1
ATOM 2095 C CA . TRP A 1 276 ? 11.938 14.722 0.653 1.00 33.28 276 TRP A CA 1
ATOM 2096 C C . TRP A 1 276 ? 11.159 14.678 1.980 1.00 33.28 276 TRP A C 1
ATOM 2098 O O . TRP A 1 276 ? 11.500 13.945 2.908 1.00 33.28 276 TRP A O 1
ATOM 2108 N N . HIS A 1 277 ? 10.067 15.432 2.042 1.00 30.53 277 HIS A N 1
ATOM 2109 C CA . HIS A 1 277 ? 8.843 14.968 2.688 1.00 30.53 277 HIS A CA 1
ATOM 2110 C C . HIS A 1 277 ? 7.973 14.384 1.578 1.00 30.53 277 HIS A C 1
ATOM 2112 O O . HIS A 1 277 ? 7.767 15.050 0.566 1.00 30.53 277 HIS A O 1
ATOM 2118 N N . GLY A 1 278 ? 7.527 13.133 1.726 1.00 34.06 278 GLY A N 1
ATOM 2119 C CA . GLY A 1 278 ? 6.683 12.466 0.736 1.00 34.06 278 GLY A CA 1
ATOM 2120 C C . GLY A 1 278 ? 5.517 13.371 0.345 1.00 34.06 278 GLY A C 1
ATOM 2121 O O . GLY A 1 278 ? 4.663 13.685 1.173 1.00 34.06 278 GLY A O 1
ATOM 2122 N N . LEU A 1 279 ? 5.529 13.841 -0.901 1.00 28.97 279 LEU A N 1
ATOM 2123 C CA . LEU A 1 279 ? 4.463 14.651 -1.462 1.00 28.97 279 LEU A CA 1
ATOM 2124 C C . LEU A 1 279 ? 3.324 13.694 -1.825 1.00 28.97 279 LEU A C 1
ATOM 2126 O O . LEU A 1 279 ? 3.235 13.200 -2.945 1.00 28.97 279 LEU A O 1
ATOM 2130 N N . TRP A 1 280 ? 2.499 13.367 -0.837 1.00 36.28 280 TRP A N 1
ATOM 2131 C CA . TRP A 1 280 ? 1.296 12.572 -1.039 1.00 36.28 280 TRP A CA 1
ATOM 2132 C C . TRP A 1 280 ? 0.215 13.459 -1.657 1.00 36.28 280 TRP A C 1
ATOM 2134 O O . TRP A 1 280 ? -0.067 14.549 -1.156 1.00 36.28 280 TRP A O 1
ATOM 2144 N N . VAL A 1 281 ? -0.383 12.998 -2.757 1.00 31.03 281 VAL A N 1
ATOM 2145 C CA . VAL A 1 281 ? -1.510 13.671 -3.410 1.00 31.03 281 VAL A CA 1
ATOM 2146 C C . VAL A 1 281 ? -2.709 13.620 -2.464 1.00 31.03 281 VAL A C 1
ATOM 2148 O O . VAL A 1 281 ? -3.417 12.621 -2.385 1.00 31.03 281 VAL A O 1
ATOM 2151 N N . THR A 1 282 ? -2.950 14.703 -1.729 1.00 35.16 282 THR A N 1
ATOM 2152 C CA . THR A 1 282 ? -4.255 14.956 -1.121 1.00 35.16 282 THR A CA 1
ATOM 2153 C C . THR A 1 282 ? -5.144 15.542 -2.214 1.00 35.16 282 THR A C 1
ATOM 2155 O O . THR A 1 282 ? -4.968 16.678 -2.649 1.00 35.16 282 THR A O 1
ATOM 2158 N N . GLY A 1 283 ? -6.077 14.745 -2.733 1.00 26.89 283 GLY A N 1
ATOM 2159 C CA . GLY A 1 283 ? -7.079 15.236 -3.674 1.00 26.89 283 GLY A CA 1
ATOM 2160 C C . GLY A 1 283 ? -8.005 16.235 -2.980 1.00 26.89 283 GLY A C 1
ATOM 2161 O O . GLY A 1 283 ? -8.994 15.837 -2.375 1.00 26.89 283 GLY A O 1
ATOM 2162 N N . THR A 1 284 ? -7.697 17.533 -3.042 1.00 30.39 284 THR A N 1
ATOM 2163 C CA . THR A 1 284 ?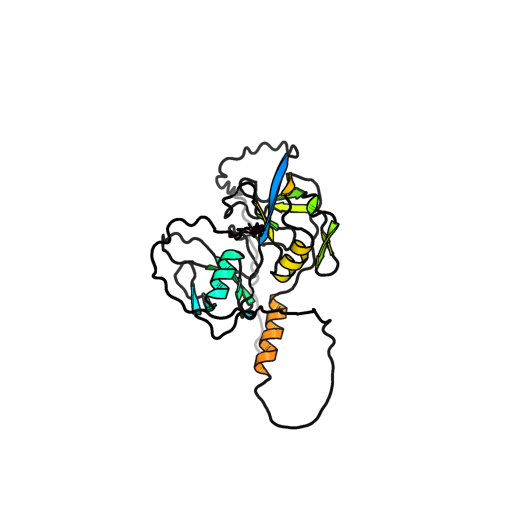 -8.640 18.593 -2.668 1.00 30.39 284 THR A CA 1
ATOM 2164 C C . THR A 1 284 ? -9.265 19.177 -3.934 1.00 30.39 284 THR A C 1
ATOM 2166 O O . THR A 1 284 ? -8.642 19.920 -4.689 1.00 30.39 284 THR A O 1
ATOM 2169 N N . ALA A 1 285 ? -10.527 18.831 -4.191 1.00 27.56 285 ALA A N 1
ATOM 2170 C CA . ALA A 1 285 ? -11.334 19.503 -5.201 1.00 27.56 285 ALA A CA 1
ATOM 2171 C C . ALA A 1 285 ? -11.691 20.912 -4.695 1.00 27.56 285 ALA A C 1
ATOM 2173 O O . ALA A 1 285 ? -12.572 21.079 -3.854 1.00 27.56 285 ALA A O 1
ATOM 2174 N N . SER A 1 286 ? -10.993 21.940 -5.184 1.00 27.75 286 SER A N 1
ATOM 2175 C CA . SER A 1 286 ? -11.395 23.335 -4.972 1.00 27.75 286 SER A CA 1
ATOM 2176 C C . SER A 1 286 ? -12.519 23.703 -5.945 1.00 27.75 286 SER A C 1
ATOM 2178 O O . SER A 1 286 ? -12.279 23.869 -7.139 1.00 27.75 286 SER A O 1
ATOM 2180 N N . LEU A 1 287 ? -13.747 23.858 -5.437 1.00 29.52 287 LEU A N 1
ATOM 2181 C CA . LEU A 1 287 ? -14.818 24.555 -6.154 1.00 29.52 287 LEU A CA 1
ATOM 2182 C C . LEU A 1 287 ? -14.481 26.052 -6.224 1.00 29.52 287 LEU A C 1
ATOM 2184 O O . LEU A 1 287 ? -14.626 26.781 -5.244 1.00 29.52 287 LEU A O 1
ATOM 2188 N N . LEU A 1 288 ? -14.058 26.522 -7.396 1.00 28.72 288 LEU A N 1
ATOM 2189 C CA . LEU A 1 288 ? -14.017 27.947 -7.721 1.00 28.72 288 LEU A CA 1
ATOM 2190 C C . LEU A 1 288 ? -15.414 28.393 -8.167 1.00 28.72 288 LEU A C 1
ATOM 2192 O O . LEU A 1 288 ? -15.845 28.127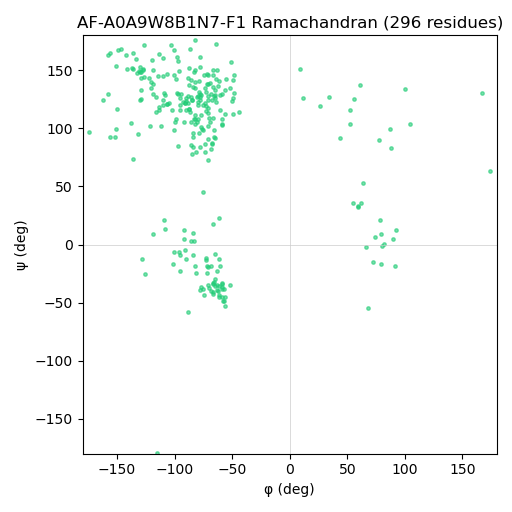 -9.288 1.00 28.72 288 LEU A O 1
ATOM 2196 N N . ALA A 1 289 ? -16.127 29.081 -7.276 1.00 30.91 289 ALA A N 1
ATOM 2197 C CA . ALA A 1 289 ? -17.313 29.847 -7.632 1.00 30.91 289 ALA A CA 1
ATOM 2198 C C . ALA A 1 289 ? -16.886 31.090 -8.433 1.00 30.91 289 ALA A C 1
ATOM 2200 O O . ALA A 1 289 ? -16.234 31.988 -7.902 1.00 30.91 289 ALA A O 1
ATOM 2201 N N . VAL A 1 290 ? -17.254 31.142 -9.713 1.00 29.89 290 VAL A N 1
ATOM 2202 C CA . VAL A 1 290 ? -17.108 32.337 -10.553 1.00 29.89 290 VAL A CA 1
ATOM 2203 C C . VAL A 1 290 ? -18.290 33.263 -10.276 1.00 29.89 290 VAL A C 1
ATOM 2205 O O . VAL A 1 290 ? -19.426 32.956 -10.634 1.00 29.89 290 VAL A O 1
ATOM 2208 N N . THR A 1 291 ? -18.039 34.409 -9.647 1.00 35.84 291 THR A N 1
ATOM 2209 C CA . THR A 1 291 ? -19.006 35.509 -9.579 1.00 35.84 291 THR A CA 1
ATOM 2210 C C . THR A 1 291 ? -18.850 36.395 -10.817 1.00 35.84 291 THR A C 1
ATOM 2212 O O . THR A 1 291 ? -17.828 37.044 -11.023 1.00 35.84 291 THR A O 1
ATOM 2215 N N . MET A 1 292 ? -19.876 36.416 -11.673 1.00 29.25 292 MET A N 1
ATOM 2216 C CA . MET A 1 292 ? -19.985 37.368 -12.781 1.00 29.25 292 MET A CA 1
ATOM 2217 C C . MET A 1 292 ? -20.550 38.699 -12.273 1.00 29.25 292 MET A C 1
ATOM 2219 O O . MET A 1 292 ? -21.745 38.808 -12.003 1.00 29.25 292 MET A O 1
ATOM 2223 N N . SER A 1 293 ? -19.711 39.730 -12.209 1.00 39.78 293 SER A N 1
ATOM 2224 C CA . SER A 1 293 ? -20.165 41.119 -12.080 1.00 39.78 293 SER A CA 1
ATOM 2225 C C . SER A 1 293 ? -20.426 41.700 -13.470 1.00 39.78 293 SER A C 1
ATOM 2227 O O . SER A 1 293 ? -19.509 41.824 -14.279 1.00 39.78 293 SER A O 1
ATOM 2229 N N . HIS A 1 294 ? -21.681 42.054 -13.750 1.00 35.28 294 HIS A N 1
ATOM 2230 C CA . HIS A 1 294 ? -22.057 42.849 -14.920 1.00 35.28 294 HIS A CA 1
ATOM 2231 C C . HIS A 1 294 ? -21.636 44.309 -14.706 1.00 35.28 294 HIS A C 1
ATOM 2233 O O . HIS A 1 294 ? -22.090 44.951 -13.760 1.00 35.28 294 HIS A O 1
ATOM 2239 N N . LEU A 1 295 ? -20.799 44.842 -15.601 1.00 41.78 295 LEU A N 1
ATOM 2240 C CA . LEU A 1 295 ? -20.599 46.282 -15.752 1.00 41.78 295 LEU A CA 1
ATOM 2241 C C . LEU A 1 295 ? -21.652 46.810 -16.736 1.00 41.78 295 LEU A C 1
ATOM 2243 O O . LEU A 1 295 ? -21.658 46.431 -17.906 1.00 41.78 295 LEU A O 1
ATOM 2247 N N . ALA A 1 296 ? -22.536 47.680 -16.253 1.00 42.81 296 ALA A N 1
ATOM 2248 C CA . ALA A 1 296 ? -23.369 48.524 -17.097 1.00 42.81 296 ALA A CA 1
ATOM 2249 C C . ALA A 1 296 ? -22.530 49.716 -17.582 1.00 42.81 296 ALA A C 1
ATOM 2251 O O . ALA A 1 296 ? -21.911 50.407 -16.773 1.00 42.81 296 ALA A O 1
ATOM 2252 N N . VAL A 1 297 ? -22.513 49.942 -18.894 1.00 46.62 297 VAL A N 1
ATOM 2253 C CA . VAL A 1 297 ? -21.993 51.165 -19.514 1.00 46.62 297 VAL A CA 1
ATOM 2254 C C . VAL A 1 297 ? -23.181 52.089 -19.780 1.00 46.62 297 VAL A C 1
ATOM 2256 O O . VAL A 1 297 ? -24.178 51.653 -20.357 1.00 46.62 297 VAL A O 1
ATOM 2259 N N . ALA A 1 298 ? -23.052 53.340 -19.344 1.00 53.62 298 ALA A N 1
ATOM 2260 C CA . ALA A 1 298 ? -23.804 54.495 -19.821 1.00 53.62 298 ALA A CA 1
ATOM 2261 C C . ALA A 1 298 ? -22.816 55.448 -20.502 1.00 53.62 298 ALA A C 1
ATOM 2263 O O . ALA A 1 298 ? -21.658 55.508 -20.022 1.00 53.62 298 ALA A O 1
#

Sequence (298 aa):
MRYLQLFGALLLPAIHSGSAVTANPKAARNGFPDNANSTEVTVPSLTLGYTWTVIQAFYAPNSDKVKLRDCKGDLISTVTAQFEKDMLAGGSGLLNDGQYVRPVKCSKNTDTNYYAVSDRPLTSSGDPLHPFVSIALHGQRQGTIAYIKALDGLGLPLDQTHNGCVQIDETEGLSDTRLVQLYVQTHTFYETINDSFHGSQVTAELNSTCTIKTYKSLVLKDGLKDLNQHENEEHDGDSDAASTKTHDLGSLPITESHPSRETQPADVSAAGLENWHGLWVTGTASLLAVTMSHLAVA

Secondary structure (DSSP, 8-state):
------------------------------S---------EEEEEEEEEEEEEEEGGGS-TTS-EEEEE-TT--EEEEEEHHHHHHHHHHEEEE-TTS-EEEEE--SS--SS-EEEEESS-B-TTSPBP-TTTEEEETTSPTT-EEEEEEEEEEEETTTEEEEEEEEEEE-SS---TTEEEEE-SSHHHHHHHHHHS-S-EEEEEET--PPPPPPP---HHHHHHHHHHHTTSTTS--------------------------------------------------------PPPPP-

Organism: NCBI:txid2761393

Mean predicted aligned error: 15.13 Å

Radius of gyration: 26.69 Å; Cα contacts (8 Å, |Δi|>4): 411; chains: 1; bounding box: 53×112×74 Å

Nearest PDB structures (foldseek):
  2ae0-assembly1_X  TM=4.855E-01  e=4.504E-05  Escherichia coli
  2pic-assembly1_A  TM=4.837E-01  e=9.916E-05  Escherichia coli K-12
  2pjj-assembly1_A  TM=4.421E-01  e=6.889E-05  Escherichia coli K-12
  2g5d-assembly1_A  TM=5.482E-01  e=1.058E-03  Neisseria gonorrhoeae FA 1090

pLDDT: mean 72.32, std 26.33, range [23.88, 98.5]

Foldseek 3Di:
DDDDDDDDDDDDDDDDDDDDDPPDPPPDDPDDDPPPPPDWDKDFFFWEAAAAEAEQLPDDPPADWDFAAALVRHTPDIGHPVSVVVLQQRQWYQYLQRWIKGWADHPDPDPDTHIDIDNADAENVRHHDAAQAEKEAAPDDFFKKKFWPVQDQQQFPPRDGGHRIHTHHHHPLDPDRRYMYGYHHDVVRVVSRCVVPPRDTIMITINDPDDGDHDDDDPVSVVSVVSVVVVVPPPDDDDDDDDDDDDDPPDDPPPDPDPPDDDDDDDDDDDDDDDDPPPHDPDDDDDDDDDDDDDDDD

Solvent-accessible surface area (backbone atoms only — not comparable to full-atom values): 19484 Å² total; per-residue (Å²): 141,89,80,85,87,85,90,84,90,80,83,83,84,91,78,82,88,82,79,88,78,83,80,75,86,77,71,86,75,84,88,68,85,86,65,88,70,81,67,68,41,75,47,75,69,24,42,63,48,72,32,26,41,36,59,46,81,80,52,72,86,89,54,63,71,40,75,45,19,31,82,86,66,49,79,74,48,78,43,39,46,66,55,52,56,48,17,69,72,28,54,22,29,34,44,81,87,51,39,20,37,27,78,47,89,54,97,64,96,57,105,64,82,24,37,47,79,38,91,54,61,54,36,95,89,64,48,80,60,44,61,74,26,26,25,33,34,29,90,54,64,67,73,36,33,28,34,27,66,81,41,40,73,33,71,42,77,93,88,36,66,38,77,20,29,32,32,25,65,27,38,70,96,53,87,50,70,42,44,34,32,38,28,39,50,32,64,71,49,42,52,62,42,42,76,76,46,78,77,51,69,37,47,36,33,34,66,41,88,68,75,69,76,88,67,87,73,82,63,62,57,60,56,45,51,57,58,61,51,62,73,71,64,79,80,75,78,84,87,89,82,92,78,93,78,88,77,88,70,82,79,73,86,79,77,80,81,76,81,85,74,83,87,76,87,88,85,83,83,92,81,87,93,80,81,93,66,85,84,72,88,74,88,74,86,80,85,79,81,81,83,86,81,84,81,85,84,131